Protein AF-A0A1U8BGU4-F1 (afdb_monomer_lite)

Secondary structure (DSSP, 8-state):
------PPP-----------------GGGGGGGSSSGGG----------TTSTTTTTTEEEEE-----------PPP-S-TTTHHHHHHHHHHHGGG-TTT-----SSS-SSTTHHHHHHHHHTHHHHHHHHHHHHHHSS--SEEEEEESS-HHHHHHHGGGTT-TTSEEEEEEEEET-GGGT--B-HHHH-EEEEETTEEEEE-B-TTSPBPPP--SSGGG--SB--HHHHHHHHTTSEEEEEEEHHHHHHHHHHHHHHT---B-HHHHHHHHHHHHHGGGSPTT--EEEEE--BGGGGHHHHHHHHHHHHHHHH--

InterPro domains:
  IPR001926 Tryptophan synthase beta chain-like, PALP domain [PF00291] (116-294)
  IPR023026 Tryptophan synthase beta chain/beta chain-like [PTHR48077] (83-310)
  IPR036052 Tryptophan synthase beta chain-like, PALP domain superfamily [G3DSA:3.40.50.1100] (31-120)
  IPR036052 Tryptophan synthase beta chain-like, PALP domain superfamily [G3DSA:3.40.50.1100] (121-316)
  IPR036052 Tryptophan synthase beta chain-like, PALP domain superfamily [SSF53686] (79-305)

Foldseek 3Di:
DDDDDDDDDDDDDDDDPPPDPPPPPPVVVVVVPDPVVVPQPDQQPDDPDDDCVQCSLAEDEDEDDPDPPPDPDPDDDDDDPQCVPVVLLVVLVVCPVPPPPDDDQDPALDAAPPNNVVLLVVLLVQQVVQQVVCCVSPVGHAQEEFAEFAQQSNLSSNCVNCLVVLSYAREYEFECEQHVVVLAARQQLVPFDFDDDNHDTFGFDADPVRHFRFYHELQVVNRDTGYRRVVRVCVVVVSYHYYYDYNVLLLVQQVVCCVRPVARARSRLSRRSSCCVVVVVVDDRNRRYYGHSPDGHPVVVVVSVVVVVVVVVVVVVD

pLDDT: mean 72.44, std 27.73, range [22.25, 98.62]

Radius of gyration: 23.2 Å; chains: 1; bounding box: 75×62×52 Å

Organism: Nelumbo nucifera (NCBI:txid4432)

Sequence (318 aa):
MVNDAMVPEVSDKGPVTATGVGIPLDESWMDVSREELQGCNLSCRGANSKPLANIDECVDLTMNYCAPLVICTNIKEEDDGRGAREEALNLGSTRVGNLETSFYLTGTVVGPHPLPIMVREFQSVIGKEIRRQAMEKWGGKPDILVACVGSGSNAMGLFHEFIGDEEVRLIGVEAAGLGLDSGRHSAILARGEVGVYHGAMSYLLQDREGQIIGPHSIGVGLEYLGVGPELSFLKDTGRAEFYTVTDQEALDAYHRLCRLDGIVPALEASHALAFLEKLCPTLPNCTKLVVNCSGRGDKDLATVFKLKQGFDDEVTNS

Structure (mmCIF, N/CA/C/O backbone):
data_AF-A0A1U8BGU4-F1
#
_entry.id   AF-A0A1U8BGU4-F1
#
loop_
_atom_site.group_PDB
_atom_site.id
_atom_site.type_symbol
_atom_site.label_atom_id
_atom_site.label_alt_id
_atom_site.label_comp_id
_atom_site.label_asym_id
_atom_site.label_entity_id
_atom_site.label_seq_id
_atom_site.pdbx_PDB_ins_code
_atom_site.Cartn_x
_atom_site.Cartn_y
_atom_site.Cartn_z
_atom_site.occupancy
_atom_site.B_iso_or_equiv
_atom_site.auth_seq_id
_atom_site.auth_comp_id
_atom_site.auth_asym_id
_atom_site.auth_atom_id
_atom_site.pdbx_PDB_model_num
ATOM 1 N N . MET A 1 1 ? 47.511 -37.990 -16.471 1.00 33.72 1 MET A N 1
ATOM 2 C CA . MET A 1 1 ? 48.154 -36.725 -16.875 1.00 33.72 1 MET A CA 1
ATOM 3 C C . MET A 1 1 ? 47.488 -35.626 -16.078 1.00 33.72 1 MET A C 1
ATOM 5 O O . MET A 1 1 ? 46.427 -35.156 -16.458 1.00 33.72 1 MET A O 1
ATOM 9 N N . VAL A 1 2 ? 48.048 -35.347 -14.908 1.00 25.66 2 VAL A N 1
ATOM 10 C CA . VAL A 1 2 ? 47.687 -34.212 -14.060 1.00 25.66 2 VAL A CA 1
ATOM 11 C C . VAL A 1 2 ? 48.884 -33.284 -14.207 1.00 25.66 2 VAL A C 1
ATOM 13 O O . VAL A 1 2 ? 49.996 -33.721 -13.920 1.00 25.66 2 VAL A O 1
ATOM 16 N N . ASN A 1 3 ? 48.688 -32.100 -14.782 1.00 26.08 3 ASN A N 1
ATOM 17 C CA . ASN A 1 3 ? 49.741 -31.096 -14.859 1.00 26.08 3 ASN A CA 1
ATOM 18 C C . ASN A 1 3 ? 49.567 -30.128 -13.692 1.00 26.08 3 ASN A C 1
ATOM 20 O O . ASN A 1 3 ? 48.517 -29.503 -13.548 1.00 26.08 3 ASN A O 1
ATOM 24 N N . ASP A 1 4 ? 50.624 -30.060 -12.893 1.00 27.36 4 ASP A N 1
ATOM 25 C CA . ASP A 1 4 ? 50.891 -29.079 -11.853 1.00 27.36 4 ASP A CA 1
ATOM 26 C C . ASP A 1 4 ? 51.134 -27.664 -12.410 1.00 27.36 4 ASP A C 1
ATOM 28 O O . ASP A 1 4 ? 51.471 -27.486 -13.582 1.00 27.36 4 ASP A O 1
ATOM 32 N N . ALA A 1 5 ? 51.097 -26.714 -11.464 1.00 26.77 5 ALA A N 1
ATOM 33 C CA . ALA A 1 5 ? 51.782 -25.415 -11.414 1.00 26.77 5 ALA A CA 1
ATOM 34 C C . ALA A 1 5 ? 50.947 -24.155 -11.720 1.00 26.77 5 ALA A C 1
ATOM 36 O O . ALA A 1 5 ? 50.825 -23.718 -12.858 1.00 26.77 5 ALA A O 1
ATOM 37 N N . MET A 1 6 ? 50.481 -23.483 -10.661 1.00 25.50 6 MET A N 1
ATOM 38 C CA . MET A 1 6 ? 51.201 -22.349 -10.051 1.00 25.50 6 MET A CA 1
ATOM 39 C C . MET A 1 6 ? 50.418 -21.839 -8.830 1.00 25.50 6 MET A C 1
ATOM 41 O O . MET A 1 6 ? 49.355 -21.242 -8.962 1.00 25.50 6 MET A O 1
ATOM 45 N N . VAL A 1 7 ? 50.959 -22.074 -7.633 1.00 28.17 7 VAL A N 1
ATOM 46 C CA . VAL A 1 7 ? 50.534 -21.415 -6.390 1.00 28.17 7 VAL A CA 1
ATOM 47 C C . VAL A 1 7 ? 51.494 -20.244 -6.168 1.00 28.17 7 VAL A C 1
ATOM 49 O O . VAL A 1 7 ? 52.696 -20.498 -6.072 1.00 28.17 7 VAL A O 1
ATOM 52 N N . PRO A 1 8 ? 51.039 -18.982 -6.099 1.00 28.05 8 PRO A N 1
ATOM 53 C CA . PRO A 1 8 ? 51.899 -17.897 -5.653 1.00 28.05 8 PRO A CA 1
ATOM 54 C C . PRO A 1 8 ? 52.084 -17.974 -4.134 1.00 28.05 8 PRO A C 1
ATOM 56 O O . PRO A 1 8 ? 51.112 -18.022 -3.380 1.00 28.05 8 PRO A O 1
ATOM 59 N N . GLU A 1 9 ? 53.343 -17.983 -3.704 1.00 26.14 9 GLU A N 1
ATOM 60 C CA . GLU A 1 9 ? 53.768 -17.849 -2.312 1.00 26.14 9 GLU A CA 1
ATOM 61 C C . GLU A 1 9 ? 53.221 -16.550 -1.695 1.00 26.14 9 GLU A C 1
ATOM 63 O O . GLU A 1 9 ? 53.460 -15.450 -2.199 1.00 26.14 9 GLU A O 1
ATOM 68 N N . VAL A 1 10 ? 52.510 -16.669 -0.572 1.00 30.86 10 VAL A N 1
ATOM 69 C CA . VAL A 1 10 ? 52.168 -15.526 0.281 1.00 30.86 10 VAL A CA 1
ATOM 70 C C . VAL A 1 10 ? 53.360 -15.276 1.198 1.00 30.86 10 VAL A C 1
ATOM 72 O O . VAL A 1 10 ? 53.666 -16.078 2.078 1.00 30.86 10 VAL A O 1
ATOM 75 N N . SER A 1 11 ? 54.061 -14.169 0.954 1.00 28.45 11 SER A N 1
ATOM 76 C CA . SER A 1 11 ? 55.174 -13.716 1.780 1.00 28.45 11 SER A CA 1
ATOM 77 C C . SER A 1 11 ? 54.678 -13.285 3.156 1.00 28.45 11 SER A C 1
ATOM 79 O O . SER A 1 11 ? 53.852 -12.374 3.262 1.00 28.45 11 SER A O 1
ATOM 81 N N . ASP A 1 12 ? 55.251 -13.898 4.184 1.00 34.97 12 ASP A N 1
ATOM 82 C CA . ASP A 1 12 ? 55.120 -13.534 5.589 1.00 34.97 12 ASP A CA 1
ATOM 83 C C . ASP A 1 12 ? 55.522 -12.057 5.795 1.00 34.97 12 ASP A C 1
ATOM 85 O O . ASP A 1 12 ? 56.696 -11.683 5.709 1.00 34.97 12 ASP A O 1
ATOM 89 N N . LYS A 1 13 ? 54.539 -11.185 6.035 1.00 30.84 13 LYS A N 1
ATOM 90 C CA . LYS A 1 13 ? 54.756 -9.847 6.596 1.00 30.84 13 LYS A CA 1
ATOM 91 C C . LYS A 1 13 ? 54.014 -9.797 7.923 1.00 30.84 13 LYS A C 1
ATOM 93 O O . LYS A 1 13 ? 52.808 -10.005 7.961 1.00 30.84 13 LYS A O 1
ATOM 98 N N . GLY A 1 14 ? 54.785 -9.574 8.990 1.00 29.80 14 GLY A N 1
ATOM 99 C CA . GLY A 1 14 ? 54.353 -9.588 10.387 1.00 29.80 14 GLY A CA 1
ATOM 100 C C . GLY A 1 14 ? 53.201 -8.630 10.725 1.00 29.80 14 GLY A C 1
ATOM 101 O O . GLY A 1 14 ? 52.676 -7.936 9.855 1.00 29.80 14 GLY A O 1
ATOM 102 N N . PRO A 1 15 ? 52.790 -8.586 12.003 1.00 25.34 15 PRO A N 1
ATOM 103 C CA . PRO A 1 15 ? 51.512 -8.020 12.407 1.00 25.34 15 PRO A CA 1
ATOM 104 C C . PRO A 1 15 ? 51.445 -6.534 12.053 1.00 25.34 15 PRO A C 1
ATOM 106 O O . PRO A 1 15 ? 52.160 -5.709 12.621 1.00 25.34 15 PRO A O 1
ATOM 109 N N . VAL A 1 16 ? 50.563 -6.189 11.115 1.00 26.59 16 VAL A N 1
ATOM 110 C CA . VAL A 1 16 ? 50.189 -4.799 10.872 1.00 26.59 16 VAL A CA 1
ATOM 111 C C . VAL A 1 16 ? 49.215 -4.419 11.977 1.00 26.59 16 VAL A C 1
ATOM 113 O O . VAL A 1 16 ? 48.052 -4.815 11.979 1.00 26.59 16 VAL A O 1
ATOM 116 N N . THR A 1 17 ? 49.715 -3.679 12.960 1.00 25.42 17 THR A N 1
ATOM 117 C CA . THR A 1 17 ? 48.898 -3.001 13.964 1.00 25.42 17 THR A CA 1
ATOM 118 C C . THR A 1 17 ? 47.995 -1.995 13.257 1.00 25.42 17 THR A C 1
ATOM 120 O O . THR A 1 17 ? 48.426 -0.888 12.934 1.00 25.42 17 THR A O 1
ATOM 123 N N . ALA A 1 18 ? 46.743 -2.374 13.004 1.00 26.62 18 ALA A N 1
ATOM 124 C CA . ALA A 1 18 ? 45.695 -1.422 12.683 1.00 26.62 18 ALA A CA 1
ATOM 125 C C . ALA A 1 18 ? 45.400 -0.630 13.961 1.00 26.62 18 ALA A C 1
ATOM 127 O O . ALA A 1 18 ? 44.763 -1.122 14.892 1.00 26.62 18 ALA A O 1
ATOM 128 N N . THR A 1 19 ? 45.924 0.590 14.037 1.00 24.73 19 THR A N 1
ATOM 129 C CA . THR A 1 19 ? 45.464 1.588 14.998 1.00 24.73 19 THR A CA 1
ATOM 130 C C . THR A 1 19 ? 43.981 1.807 14.741 1.00 24.73 19 THR A C 1
ATOM 132 O O . THR A 1 19 ? 43.604 2.425 13.745 1.00 24.73 19 THR A O 1
ATOM 135 N N . GLY A 1 20 ? 43.143 1.243 15.609 1.00 26.23 20 GLY A N 1
ATOM 136 C CA . GLY A 1 20 ? 41.713 1.483 15.594 1.00 26.23 20 GLY A CA 1
ATOM 137 C C . GLY A 1 20 ? 41.462 2.971 15.780 1.00 26.23 20 GLY A C 1
ATOM 138 O O . GLY A 1 20 ? 41.667 3.509 16.866 1.00 26.23 20 GLY A O 1
ATOM 139 N N . VAL A 1 21 ? 40.996 3.635 14.727 1.00 24.52 21 VAL A N 1
ATOM 140 C CA . VAL A 1 21 ? 40.183 4.831 14.915 1.00 24.52 21 VAL A CA 1
ATOM 141 C C . VAL A 1 21 ? 38.830 4.295 15.356 1.00 24.52 21 VAL A C 1
ATOM 143 O O . VAL A 1 21 ? 37.980 3.953 14.540 1.00 24.52 21 VAL A O 1
ATOM 146 N N . GLY A 1 22 ? 38.691 4.103 16.668 1.00 22.58 22 GLY A N 1
ATOM 147 C CA . GLY A 1 22 ? 37.393 3.887 17.278 1.00 22.58 22 GLY A CA 1
ATOM 148 C C . GLY A 1 22 ? 36.534 5.086 16.915 1.00 22.58 22 GLY A C 1
ATOM 149 O O . GLY A 1 22 ? 36.801 6.194 17.371 1.00 22.58 22 GLY A O 1
ATOM 150 N N . ILE A 1 23 ? 35.551 4.872 16.048 1.00 24.72 23 ILE A N 1
ATOM 151 C CA . ILE A 1 23 ? 34.447 5.807 15.899 1.00 24.72 23 ILE A CA 1
ATOM 152 C C . ILE A 1 23 ? 33.727 5.740 17.248 1.00 24.72 23 ILE A C 1
ATOM 154 O O . ILE A 1 23 ? 33.270 4.654 17.619 1.00 24.72 23 ILE A O 1
ATOM 158 N N . PRO A 1 24 ? 33.671 6.830 18.030 1.00 22.25 24 PRO A N 1
ATOM 159 C CA . PRO A 1 24 ? 32.791 6.860 19.179 1.00 22.25 24 PRO A CA 1
ATOM 160 C C . PRO A 1 24 ? 31.385 6.627 18.629 1.00 22.25 24 PRO A C 1
ATOM 162 O O . PRO A 1 24 ? 30.930 7.386 17.772 1.00 22.25 24 PRO A O 1
ATOM 165 N N . LEU A 1 25 ? 30.715 5.567 19.081 1.00 30.16 25 LEU A N 1
ATOM 166 C CA . LEU A 1 25 ? 29.261 5.480 18.990 1.00 30.16 25 LEU A CA 1
ATOM 167 C C . LEU A 1 25 ? 28.715 6.539 19.949 1.00 30.16 25 LEU A C 1
ATOM 169 O O . LEU A 1 25 ? 28.353 6.257 21.085 1.00 30.16 25 LEU A O 1
ATOM 173 N N . ASP A 1 26 ? 28.807 7.786 19.512 1.00 30.62 26 ASP A N 1
ATOM 174 C CA . ASP A 1 26 ? 28.107 8.902 20.099 1.00 30.62 26 ASP A CA 1
ATOM 175 C C . ASP A 1 26 ? 26.643 8.769 19.665 1.00 30.62 26 ASP A C 1
ATOM 177 O O . ASP A 1 26 ? 26.323 8.791 18.474 1.00 30.62 26 ASP A O 1
ATOM 181 N N . GLU A 1 27 ? 25.764 8.569 20.645 1.00 29.28 27 GLU A N 1
ATOM 182 C CA . GLU A 1 27 ? 24.312 8.503 20.472 1.00 29.28 27 GLU A CA 1
ATOM 183 C C . GLU A 1 27 ? 23.710 9.843 19.991 1.00 29.28 27 GLU A C 1
ATOM 185 O O . GLU A 1 27 ? 22.509 9.913 19.745 1.00 29.28 27 GLU A O 1
ATOM 190 N N . SER A 1 28 ? 24.517 10.891 19.768 1.00 27.30 28 SER A N 1
ATOM 191 C CA . SER A 1 28 ? 24.080 12.196 19.249 1.00 27.30 28 SER A CA 1
ATOM 192 C C . SER A 1 28 ? 23.395 12.156 17.878 1.00 27.30 28 SER A C 1
ATOM 194 O O . SER A 1 28 ? 22.634 13.066 17.553 1.00 27.30 28 SER A O 1
ATOM 196 N N . TRP A 1 29 ? 23.569 11.093 17.083 1.00 28.75 29 TRP A N 1
ATOM 197 C CA . TRP A 1 29 ? 22.813 10.911 15.833 1.00 28.75 29 TRP A CA 1
ATOM 198 C C . TRP A 1 29 ? 21.336 10.550 16.060 1.00 28.75 29 TRP A C 1
ATOM 200 O O . TRP A 1 29 ? 20.526 10.732 15.152 1.00 28.75 29 TRP A O 1
ATOM 210 N N . MET A 1 30 ? 20.957 10.069 17.252 1.00 26.66 30 MET A N 1
ATOM 211 C CA . MET A 1 30 ? 19.546 9.859 17.611 1.00 26.66 30 MET A CA 1
ATOM 212 C C . MET A 1 30 ? 18.822 11.168 17.977 1.00 26.66 30 MET A C 1
ATOM 214 O O . MET A 1 30 ? 17.590 11.185 18.040 1.00 26.66 30 MET A O 1
ATOM 218 N N . ASP A 1 31 ? 19.550 12.274 18.165 1.00 25.02 31 ASP A N 1
ATOM 219 C CA . ASP A 1 31 ? 19.002 13.523 18.714 1.00 25.02 31 ASP A CA 1
ATOM 220 C C . ASP A 1 31 ? 18.424 14.494 17.666 1.00 25.02 31 ASP A C 1
ATOM 222 O O . ASP A 1 31 ? 17.886 15.541 18.019 1.00 25.02 31 ASP A O 1
ATOM 226 N N . VAL A 1 32 ? 18.406 14.129 16.377 1.00 28.98 32 VAL A N 1
ATOM 227 C CA . VAL A 1 32 ? 17.707 14.915 15.329 1.00 28.98 32 VAL A CA 1
ATOM 228 C C . VAL A 1 32 ? 16.176 14.698 15.363 1.00 28.98 32 VAL A C 1
ATOM 230 O O . VAL A 1 32 ? 15.437 15.227 14.543 1.00 28.98 32 VAL A O 1
ATOM 233 N N . SER A 1 33 ? 15.648 13.943 16.331 1.00 32.88 33 SER A N 1
ATOM 234 C CA . SER A 1 33 ? 14.263 13.444 16.303 1.00 32.88 33 SER A CA 1
ATOM 235 C C . SER A 1 33 ? 13.298 14.048 17.335 1.00 32.88 33 SER A C 1
ATOM 237 O O . SER A 1 33 ? 12.158 13.600 17.421 1.00 32.88 33 SER A O 1
ATOM 239 N N . ARG A 1 34 ? 13.670 15.069 18.121 1.00 27.70 34 ARG A N 1
ATOM 240 C CA . ARG A 1 34 ? 12.749 15.602 19.155 1.00 27.70 34 ARG A CA 1
ATOM 241 C C . ARG A 1 34 ? 12.035 16.904 18.813 1.00 27.70 34 ARG A C 1
ATOM 243 O O . ARG A 1 34 ? 10.873 17.032 19.188 1.00 27.70 34 ARG A O 1
ATOM 250 N N . GLU A 1 35 ? 12.655 17.831 18.087 1.00 25.11 35 GLU A N 1
ATOM 251 C CA . GLU A 1 35 ? 12.035 19.143 17.823 1.00 25.11 35 GLU A CA 1
ATOM 252 C C . GLU A 1 35 ? 11.275 19.215 16.486 1.00 25.11 35 GLU A C 1
ATOM 254 O O . GLU A 1 35 ? 10.259 19.903 16.415 1.00 25.11 35 GLU A O 1
ATOM 259 N N . GLU A 1 36 ? 11.651 18.440 15.459 1.00 27.77 36 GLU A N 1
ATOM 260 C CA . GLU A 1 36 ? 10.905 18.407 14.183 1.00 27.77 36 GLU A CA 1
ATOM 261 C C . GLU A 1 36 ? 9.699 17.441 14.204 1.00 27.77 36 GLU A C 1
ATOM 263 O O . GLU A 1 36 ? 8.691 17.688 13.540 1.00 27.77 36 GLU A O 1
ATOM 268 N N . LEU A 1 37 ? 9.736 16.378 15.023 1.00 30.02 37 LEU A N 1
ATOM 269 C CA . LEU A 1 37 ? 8.642 15.395 15.138 1.00 30.02 37 LEU A CA 1
ATOM 270 C C . LEU A 1 37 ? 7.528 15.811 16.115 1.00 30.02 37 LEU A C 1
ATOM 272 O O . LEU A 1 37 ? 6.409 15.306 16.018 1.00 30.02 37 LEU A O 1
ATOM 276 N N . GLN A 1 38 ? 7.775 16.772 17.016 1.00 25.61 38 GLN A N 1
ATOM 277 C CA . GLN A 1 38 ? 6.747 17.291 17.934 1.00 25.61 38 GLN A CA 1
ATOM 278 C C . GLN A 1 38 ? 5.618 18.064 17.223 1.00 25.61 38 GLN A C 1
ATOM 280 O O . GLN A 1 38 ? 4.561 18.280 17.816 1.00 25.61 38 GLN A O 1
ATOM 285 N N . GLY A 1 39 ? 5.799 18.433 15.950 1.00 25.00 39 GLY A N 1
ATOM 286 C CA . GLY A 1 39 ? 4.788 19.121 15.141 1.00 25.00 39 GLY A CA 1
ATOM 287 C C . GLY A 1 39 ? 3.784 18.215 14.412 1.00 25.00 39 GLY A C 1
ATOM 288 O O . GLY A 1 39 ? 2.802 18.728 13.882 1.00 25.00 39 GLY A O 1
ATOM 289 N N . CYS A 1 40 ? 3.984 16.891 14.376 1.00 29.11 40 CYS A N 1
ATOM 290 C CA . CYS A 1 40 ? 3.198 15.983 13.521 1.00 29.11 40 CYS A CA 1
ATOM 291 C C . CYS A 1 40 ? 1.996 15.308 14.218 1.00 29.11 40 CYS A C 1
ATOM 293 O O . CYS A 1 40 ? 1.519 14.276 13.760 1.00 29.11 40 CYS A O 1
ATOM 295 N N . ASN A 1 41 ? 1.461 15.893 15.295 1.00 29.47 41 ASN A N 1
ATOM 296 C CA . ASN A 1 41 ? 0.157 15.506 15.853 1.00 29.47 41 ASN A CA 1
ATOM 297 C C . ASN A 1 41 ? -0.966 16.293 15.156 1.00 29.47 41 ASN A C 1
ATOM 299 O O . ASN A 1 41 ? -1.546 17.219 15.725 1.00 29.47 41 ASN A O 1
ATOM 303 N N . LEU A 1 42 ? -1.274 15.945 13.907 1.00 32.91 42 LEU A N 1
ATOM 304 C CA . LEU A 1 42 ? -2.446 16.478 13.209 1.00 32.91 42 LEU A CA 1
ATOM 305 C C . LEU A 1 42 ? -3.635 15.538 13.428 1.00 32.91 42 LEU A C 1
ATOM 307 O O . LEU A 1 42 ? -3.869 14.611 12.665 1.00 32.91 42 LEU A O 1
ATOM 311 N N . SER A 1 43 ? -4.413 15.792 14.486 1.00 32.69 43 SER A N 1
ATOM 312 C CA . SER A 1 43 ? -5.792 15.300 14.539 1.00 32.69 43 SER A CA 1
ATOM 313 C C . SER A 1 43 ? -6.605 16.080 13.506 1.00 32.69 43 SER A C 1
ATOM 315 O O . SER A 1 43 ? -6.651 17.311 13.616 1.00 32.69 43 SER A O 1
ATOM 317 N N . CYS A 1 44 ? -7.252 15.401 12.557 1.00 28.66 44 CYS A N 1
ATOM 318 C CA . CYS A 1 44 ? -8.212 16.000 11.629 1.00 28.66 44 CYS A CA 1
ATOM 319 C C . CYS A 1 44 ? -9.209 16.867 12.419 1.00 28.66 44 CYS A C 1
ATOM 321 O O . CYS A 1 44 ? -10.041 16.361 13.172 1.00 28.66 44 CYS A O 1
ATOM 323 N N . ARG A 1 45 ? -9.088 18.196 12.326 1.00 26.84 45 ARG A N 1
ATOM 324 C CA . ARG A 1 45 ? -10.032 19.141 12.932 1.00 26.84 45 ARG A CA 1
ATOM 325 C C . ARG A 1 45 ? -10.771 19.871 11.823 1.00 26.84 45 ARG A C 1
ATOM 327 O O . ARG A 1 45 ? -10.327 20.917 11.373 1.00 26.84 45 ARG A O 1
ATOM 334 N N . GLY A 1 46 ? -11.938 19.327 11.487 1.00 29.61 46 GLY A N 1
ATOM 335 C CA . GLY A 1 46 ? -13.103 20.054 10.991 1.00 29.61 46 GLY A CA 1
ATOM 336 C C . GLY A 1 46 ? -12.957 20.776 9.651 1.00 29.61 46 GLY A C 1
ATOM 337 O O . GLY A 1 46 ? -12.588 21.946 9.609 1.00 29.61 46 GLY A O 1
ATOM 338 N N . ALA A 1 47 ? -13.467 20.151 8.589 1.00 26.19 47 ALA A N 1
ATOM 339 C CA . ALA A 1 47 ? -13.917 20.855 7.393 1.00 26.19 47 ALA A CA 1
ATOM 340 C C . ALA A 1 47 ? -15.331 20.383 7.016 1.00 26.19 47 ALA A C 1
ATOM 342 O O . ALA A 1 47 ? -15.551 19.251 6.595 1.00 26.19 47 ALA A O 1
ATOM 343 N N . ASN A 1 48 ? -16.313 21.276 7.171 1.00 28.02 48 ASN A N 1
ATOM 344 C CA . ASN A 1 48 ? -17.701 21.077 6.749 1.00 28.02 48 ASN A CA 1
ATOM 345 C C . ASN A 1 48 ? -17.788 20.906 5.219 1.00 28.02 48 ASN A C 1
ATOM 347 O O . ASN A 1 48 ? -18.044 21.866 4.495 1.00 28.02 48 ASN A O 1
ATOM 351 N N . SER A 1 49 ? -17.630 19.680 4.720 1.00 26.97 49 SER A N 1
ATOM 352 C CA . SER A 1 49 ? -18.147 19.268 3.410 1.00 26.97 49 SER A CA 1
ATOM 353 C C . SER A 1 49 ? -18.450 17.762 3.406 1.00 26.97 49 SER A C 1
ATOM 355 O O . SER A 1 49 ? -17.584 16.926 3.641 1.00 26.97 49 SER A O 1
ATOM 357 N N . LYS A 1 50 ? -19.724 17.402 3.206 1.00 29.31 50 LYS A N 1
ATOM 358 C CA . LYS A 1 50 ? -20.202 16.007 3.136 1.00 29.31 50 LYS A CA 1
ATOM 359 C C . LYS A 1 50 ? -19.722 15.400 1.807 1.00 29.31 50 LYS A C 1
ATOM 361 O O . LYS A 1 50 ? -20.063 15.979 0.774 1.00 29.31 50 LYS A O 1
ATOM 366 N N . PRO A 1 51 ? -18.949 14.290 1.815 1.00 33.69 51 PRO A N 1
ATOM 367 C CA . PRO A 1 51 ? -19.487 12.987 2.219 1.00 33.69 51 PRO A CA 1
ATOM 368 C C . PRO A 1 51 ? -18.607 12.114 3.151 1.00 33.69 51 PRO A C 1
ATOM 370 O O . PRO A 1 51 ? -18.884 10.927 3.264 1.00 33.69 51 PRO A O 1
ATOM 373 N N . LEU A 1 52 ? -17.625 12.656 3.886 1.00 37.81 52 LEU A N 1
ATOM 374 C CA . LEU A 1 52 ? -16.883 11.894 4.925 1.00 37.81 52 LEU A CA 1
ATOM 375 C C . LEU A 1 52 ? -17.402 12.118 6.364 1.00 37.81 52 LEU A C 1
ATOM 377 O O . LEU A 1 52 ? -16.775 11.706 7.333 1.00 37.81 52 LEU A O 1
ATOM 381 N N . ALA A 1 53 ? -18.593 12.707 6.518 1.00 30.72 53 ALA A N 1
ATOM 382 C CA . ALA A 1 53 ? -19.141 13.215 7.786 1.00 30.72 53 ALA A CA 1
ATOM 383 C C . ALA A 1 53 ? -19.384 12.186 8.920 1.00 30.72 53 ALA A C 1
ATOM 385 O O . ALA A 1 53 ? -19.872 12.575 9.975 1.00 30.72 53 ALA A O 1
ATOM 386 N N . ASN A 1 54 ? -19.060 10.903 8.731 1.00 29.34 54 ASN A N 1
ATOM 387 C CA . ASN A 1 54 ? -19.151 9.867 9.771 1.00 29.34 54 ASN A CA 1
ATOM 388 C C . ASN A 1 54 ? -17.784 9.264 10.158 1.00 29.34 54 ASN A C 1
ATOM 390 O O . ASN A 1 54 ? -17.749 8.299 10.917 1.00 29.34 54 ASN A O 1
ATOM 394 N N . ILE A 1 55 ? -16.671 9.781 9.621 1.00 37.44 55 ILE A N 1
ATOM 395 C CA . ILE A 1 55 ? -15.348 9.130 9.685 1.00 37.44 55 ILE A CA 1
ATOM 396 C C . ILE A 1 55 ? -14.297 9.985 10.424 1.00 37.44 55 ILE A C 1
ATOM 398 O O . ILE A 1 55 ? -13.274 9.450 10.850 1.00 37.44 55 ILE A O 1
ATOM 402 N N . ASP A 1 56 ? -14.572 11.271 10.671 1.00 35.97 56 ASP A N 1
ATOM 403 C CA . ASP A 1 56 ? -13.596 12.232 11.220 1.00 35.97 56 ASP A CA 1
ATOM 404 C C . ASP A 1 56 ? -13.024 11.860 12.607 1.00 35.97 56 ASP A C 1
ATOM 406 O O . ASP A 1 56 ? -11.920 12.282 12.941 1.00 35.97 56 ASP A O 1
ATOM 410 N N . GLU A 1 57 ? -13.711 11.040 13.413 1.00 35.31 57 GLU A N 1
ATOM 411 C CA . GLU A 1 57 ? -13.183 10.570 14.712 1.00 35.31 57 GLU A CA 1
ATOM 412 C C . GLU A 1 57 ? -12.387 9.250 14.627 1.00 35.31 57 GLU A C 1
ATOM 414 O O . GLU A 1 57 ? -11.775 8.831 15.610 1.00 35.31 57 GLU A O 1
ATOM 419 N N . CYS A 1 58 ? -12.400 8.574 13.475 1.00 37.50 58 CYS A N 1
ATOM 420 C CA . CYS A 1 58 ? -12.056 7.151 13.356 1.00 37.50 58 CYS A CA 1
ATOM 421 C C . CYS A 1 58 ? -10.860 6.849 12.440 1.00 37.50 58 CYS A C 1
ATOM 423 O O . CYS A 1 58 ? -10.282 5.764 12.534 1.00 37.50 58 CYS A O 1
ATOM 425 N N . VAL A 1 59 ? -10.480 7.792 11.573 1.00 46.69 59 VAL A N 1
ATOM 426 C CA . VAL A 1 59 ? -9.324 7.659 10.675 1.00 46.69 59 VAL A CA 1
ATOM 427 C C . VAL A 1 59 ? -8.162 8.470 11.218 1.00 46.69 59 VAL A C 1
ATOM 429 O O . VAL A 1 59 ? -8.262 9.685 11.377 1.00 46.69 59 VAL A O 1
ATOM 432 N N . ASP A 1 60 ? -7.056 7.786 11.500 1.00 51.28 60 ASP A N 1
ATOM 433 C CA . ASP A 1 60 ? -5.785 8.432 11.802 1.00 51.28 60 ASP A CA 1
ATOM 434 C C . ASP A 1 60 ? -4.897 8.440 10.559 1.00 51.28 60 ASP A C 1
ATOM 436 O O . ASP A 1 60 ? -4.603 7.392 9.971 1.00 51.28 60 ASP A O 1
ATOM 440 N N . LEU A 1 61 ? -4.478 9.639 10.161 1.00 50.25 61 LEU A N 1
ATOM 441 C CA . LEU A 1 61 ? -3.468 9.832 9.132 1.00 50.25 61 LEU A CA 1
ATOM 442 C C . LEU A 1 61 ? -2.118 9.952 9.820 1.00 50.25 61 LEU A C 1
ATOM 444 O O . LEU A 1 61 ? -1.737 11.026 10.284 1.00 50.25 61 LEU A O 1
ATOM 448 N N . THR A 1 62 ? -1.368 8.858 9.856 1.00 47.91 62 THR A N 1
ATOM 449 C CA . THR A 1 62 ? 0.004 8.924 10.346 1.00 47.91 62 THR A CA 1
ATOM 450 C C . THR A 1 62 ? 0.933 9.227 9.178 1.00 47.91 62 THR A C 1
ATOM 452 O O . THR A 1 62 ? 1.106 8.418 8.262 1.00 47.91 62 THR A O 1
ATOM 455 N N . MET A 1 63 ? 1.529 10.421 9.202 1.00 38.94 63 MET A N 1
ATOM 456 C CA . MET A 1 63 ? 2.644 10.769 8.324 1.00 38.94 63 MET A CA 1
ATOM 457 C C . MET A 1 63 ? 3.938 10.249 8.930 1.00 38.94 63 MET A C 1
ATOM 459 O O . MET A 1 63 ? 4.431 10.804 9.908 1.00 38.94 63 MET A O 1
ATOM 463 N N . ASN A 1 64 ? 4.495 9.201 8.329 1.00 44.19 64 ASN A N 1
ATOM 464 C CA . ASN A 1 64 ? 5.774 8.650 8.751 1.00 44.19 64 ASN A CA 1
ATOM 465 C C . ASN A 1 64 ? 6.859 9.053 7.756 1.00 44.19 64 ASN A C 1
ATOM 467 O O . ASN A 1 64 ? 6.938 8.549 6.635 1.00 44.19 64 ASN A O 1
ATOM 471 N N . TYR A 1 65 ? 7.707 9.986 8.186 1.00 33.62 65 TYR A N 1
ATOM 472 C CA . TYR A 1 65 ? 8.903 10.380 7.459 1.00 33.62 65 TYR A CA 1
ATOM 473 C C . TYR A 1 65 ? 10.042 9.407 7.766 1.00 33.62 65 TYR A C 1
ATOM 475 O O . TYR A 1 65 ? 10.880 9.668 8.622 1.00 33.62 65 TYR A O 1
ATOM 483 N N . CYS A 1 66 ? 10.146 8.318 7.008 1.00 29.80 66 CYS A N 1
ATOM 484 C CA . CYS A 1 66 ? 11.468 7.745 6.767 1.00 29.80 66 CYS A CA 1
ATOM 485 C C . CYS A 1 66 ? 12.089 8.529 5.611 1.00 29.80 66 CYS A C 1
ATOM 487 O O . CYS A 1 66 ? 11.946 8.155 4.446 1.00 29.80 66 CYS A O 1
ATOM 489 N N . ALA A 1 67 ? 12.745 9.652 5.919 1.00 25.72 67 ALA A N 1
ATOM 490 C CA . ALA A 1 67 ? 13.643 10.265 4.949 1.00 25.72 67 ALA A CA 1
ATOM 491 C C . ALA A 1 67 ? 14.640 9.186 4.481 1.00 25.72 67 ALA A C 1
ATOM 493 O O . ALA A 1 67 ? 15.129 8.422 5.321 1.00 25.72 67 ALA A O 1
ATOM 494 N N . PRO A 1 68 ? 14.945 9.070 3.174 1.00 25.84 68 PRO A N 1
ATOM 495 C CA . PRO A 1 68 ? 16.071 8.246 2.766 1.00 25.84 68 PRO A CA 1
ATOM 496 C C . PRO A 1 68 ? 17.290 8.745 3.542 1.00 25.84 68 PRO A C 1
ATOM 498 O O . PRO A 1 68 ? 17.554 9.948 3.565 1.00 25.84 68 PRO A O 1
ATOM 501 N N . LEU A 1 69 ? 17.991 7.833 4.219 1.00 23.88 69 LEU A N 1
ATOM 502 C CA . LEU A 1 69 ? 19.266 8.132 4.857 1.00 23.88 69 LEU A CA 1
ATOM 503 C C . LEU A 1 69 ? 20.136 8.832 3.805 1.00 23.88 69 LEU A C 1
ATOM 505 O O . LEU A 1 69 ? 20.499 8.220 2.798 1.00 23.88 69 LEU A O 1
ATOM 509 N N . VAL A 1 70 ? 20.408 10.126 3.995 1.00 22.77 70 VAL A N 1
ATOM 510 C CA . VAL A 1 70 ? 21.258 10.894 3.082 1.00 22.77 70 VAL A CA 1
ATOM 511 C C . VAL A 1 70 ? 22.687 10.433 3.322 1.00 22.77 70 VAL A C 1
ATOM 513 O O . VAL A 1 70 ? 23.435 10.998 4.113 1.00 22.77 70 VAL A O 1
ATOM 516 N N . ILE A 1 71 ? 23.060 9.350 2.653 1.00 25.69 71 ILE A N 1
ATOM 517 C CA . ILE A 1 71 ? 24.452 8.978 2.475 1.00 25.69 71 ILE A CA 1
ATOM 518 C C . ILE A 1 71 ? 24.947 9.823 1.303 1.00 25.69 71 ILE A C 1
ATOM 520 O O . ILE A 1 71 ? 24.389 9.739 0.206 1.00 25.69 71 ILE A O 1
ATOM 524 N N . CYS A 1 72 ? 25.979 10.643 1.518 1.00 22.33 72 CYS A N 1
ATOM 525 C CA . CYS A 1 72 ? 26.708 11.290 0.429 1.00 22.33 72 CYS A CA 1
ATOM 526 C C . CYS A 1 72 ? 27.142 10.218 -0.576 1.00 22.33 72 CYS A C 1
ATOM 528 O O . CYS A 1 72 ? 28.061 9.441 -0.319 1.00 22.33 72 CYS A O 1
ATOM 530 N N . THR A 1 73 ? 26.455 10.157 -1.710 1.00 31.70 73 THR A N 1
ATOM 531 C CA . THR A 1 73 ? 26.754 9.235 -2.799 1.00 31.70 73 THR A CA 1
ATOM 532 C C . THR A 1 73 ? 27.285 10.043 -3.972 1.00 31.70 73 THR A C 1
ATOM 534 O O . THR A 1 73 ? 26.785 11.122 -4.280 1.00 31.70 73 THR A O 1
ATOM 537 N N . ASN A 1 74 ? 28.320 9.528 -4.638 1.00 33.12 74 ASN A N 1
ATOM 538 C CA . ASN A 1 74 ? 28.682 10.014 -5.964 1.00 33.12 74 ASN A CA 1
ATOM 539 C C . ASN A 1 74 ? 27.560 9.587 -6.918 1.00 33.12 74 ASN A C 1
ATOM 541 O O . ASN A 1 74 ? 27.512 8.427 -7.332 1.00 33.12 74 ASN A O 1
ATOM 545 N N . ILE A 1 75 ? 26.639 10.506 -7.204 1.00 38.03 75 ILE A N 1
ATOM 546 C CA . ILE A 1 75 ? 25.559 10.307 -8.170 1.00 38.03 75 ILE A CA 1
ATOM 547 C C . ILE A 1 75 ? 26.197 10.331 -9.561 1.00 38.03 75 ILE A C 1
ATOM 549 O O . ILE A 1 75 ? 26.798 11.330 -9.952 1.00 38.03 75 ILE A O 1
ATOM 553 N N . LYS A 1 76 ? 26.116 9.218 -10.292 1.00 41.25 76 LYS A N 1
ATOM 554 C CA . LYS A 1 76 ? 26.347 9.227 -11.739 1.00 41.25 76 LYS A CA 1
ATOM 555 C C . LYS A 1 76 ? 25.025 9.619 -12.393 1.00 41.25 76 LYS A C 1
ATOM 557 O O . LYS A 1 76 ? 24.005 9.024 -12.064 1.00 41.25 76 LYS A O 1
ATOM 562 N N . GLU A 1 77 ? 25.040 10.643 -13.240 1.00 33.72 77 GLU A N 1
ATOM 563 C CA . GLU A 1 77 ? 23.873 11.005 -14.049 1.00 33.72 77 GLU A CA 1
ATOM 564 C C . GLU A 1 77 ? 23.601 9.900 -15.080 1.00 33.72 77 GLU A C 1
ATOM 566 O O . GLU A 1 77 ? 24.540 9.378 -15.687 1.00 33.72 77 GLU A O 1
ATOM 571 N N . GLU A 1 78 ? 22.327 9.550 -15.260 1.00 45.97 78 GLU A N 1
ATOM 572 C CA . GLU A 1 78 ? 21.852 8.613 -16.283 1.00 45.97 78 GLU A CA 1
ATOM 573 C C . GLU A 1 78 ? 20.885 9.327 -17.236 1.00 45.97 78 GLU A C 1
ATOM 575 O O . GLU A 1 78 ? 20.050 10.131 -16.809 1.00 45.97 78 GLU A O 1
ATOM 580 N N . ASP A 1 79 ? 21.023 9.032 -18.530 1.00 36.44 79 ASP A N 1
ATOM 581 C CA . ASP A 1 79 ? 20.140 9.492 -19.603 1.00 36.44 79 ASP A CA 1
ATOM 582 C C . ASP A 1 79 ? 18.904 8.568 -19.668 1.00 36.44 79 ASP A C 1
ATOM 584 O O . ASP A 1 79 ? 19.041 7.382 -19.939 1.00 36.44 79 ASP A O 1
ATOM 588 N N . ASP A 1 80 ? 17.705 9.139 -19.483 1.00 36.38 80 ASP A N 1
ATOM 589 C CA . ASP A 1 80 ? 16.354 8.526 -19.538 1.00 36.38 80 ASP A CA 1
ATOM 590 C C . ASP A 1 80 ? 15.740 8.035 -18.201 1.00 36.38 80 ASP A C 1
ATOM 592 O O . ASP A 1 80 ? 15.977 6.946 -17.679 1.00 36.38 80 ASP A O 1
ATOM 596 N N . GLY A 1 81 ? 14.821 8.853 -17.672 1.00 39.16 81 GLY A N 1
ATOM 597 C CA . GLY A 1 81 ? 14.133 8.650 -16.395 1.00 39.16 81 GLY A CA 1
ATOM 598 C C . GLY A 1 81 ? 13.091 7.524 -16.339 1.00 39.16 81 GLY A C 1
ATOM 599 O O . GLY A 1 81 ? 12.518 7.325 -15.269 1.00 39.16 81 GLY A O 1
ATOM 600 N N . ARG A 1 82 ? 12.817 6.790 -17.431 1.00 40.31 82 ARG A N 1
ATOM 601 C CA . ARG A 1 82 ? 11.911 5.619 -17.402 1.00 40.31 82 ARG A CA 1
ATOM 602 C C . ARG A 1 82 ? 12.625 4.272 -17.211 1.00 40.31 82 ARG A C 1
ATOM 604 O O . ARG A 1 82 ? 11.988 3.343 -16.726 1.00 40.31 82 ARG A O 1
ATOM 611 N N . GLY A 1 83 ? 13.925 4.179 -17.508 1.00 39.59 83 GLY A N 1
ATOM 612 C CA . GLY A 1 83 ? 14.752 2.972 -17.308 1.00 39.59 83 GLY A CA 1
ATOM 613 C C . GLY A 1 83 ? 15.605 2.974 -16.030 1.00 39.59 83 GLY A C 1
ATOM 614 O O . GLY A 1 83 ? 15.984 1.914 -15.531 1.00 39.59 83 GLY A O 1
ATOM 615 N N . ALA A 1 84 ? 15.827 4.150 -15.435 1.00 42.38 84 ALA A N 1
ATOM 616 C CA . ALA A 1 84 ? 16.828 4.378 -14.386 1.00 42.38 84 ALA A CA 1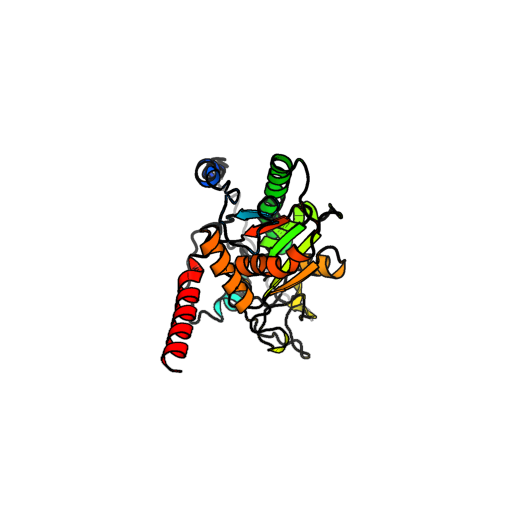
ATOM 617 C C . ALA A 1 84 ? 16.704 3.502 -13.117 1.00 42.38 84 ALA A C 1
ATOM 619 O O . ALA A 1 84 ? 17.682 3.279 -12.411 1.00 42.38 84 ALA A O 1
ATOM 620 N N . ARG A 1 85 ? 15.516 2.979 -12.769 1.00 52.66 85 ARG A N 1
ATOM 621 C CA . ARG A 1 85 ? 15.351 2.147 -11.553 1.00 52.66 85 ARG A CA 1
ATOM 622 C C . ARG A 1 85 ? 15.736 0.690 -11.747 1.00 52.66 85 ARG A C 1
ATOM 624 O O . ARG A 1 85 ? 16.386 0.111 -10.877 1.00 52.66 85 ARG A O 1
ATOM 631 N N . GLU A 1 86 ? 15.295 0.097 -12.851 1.00 51.88 86 GLU A N 1
ATOM 632 C CA . GLU A 1 86 ? 15.715 -1.250 -13.231 1.00 51.88 86 GLU A CA 1
ATOM 633 C C . GLU A 1 86 ? 17.219 -1.250 -13.522 1.00 51.88 86 GLU A C 1
ATOM 635 O O . GLU A 1 86 ? 17.949 -2.122 -13.050 1.00 51.88 86 GLU A O 1
ATOM 640 N N . GLU A 1 87 ? 17.705 -0.193 -14.172 1.00 49.56 87 GLU A N 1
ATOM 641 C CA . GLU A 1 87 ? 19.125 0.016 -14.425 1.00 49.56 87 GLU A CA 1
ATOM 642 C C . GLU A 1 87 ? 19.930 0.200 -13.127 1.00 49.56 87 GLU A C 1
ATOM 644 O O . GLU A 1 87 ? 20.928 -0.491 -12.946 1.00 49.56 87 GLU A O 1
ATOM 649 N N . ALA A 1 88 ? 19.457 0.972 -12.140 1.00 49.44 88 ALA A N 1
ATOM 650 C CA . ALA A 1 88 ? 20.123 1.102 -10.836 1.00 49.44 88 ALA A CA 1
ATOM 651 C C . ALA A 1 88 ? 20.240 -0.226 -10.049 1.00 49.44 88 ALA A C 1
ATOM 653 O O . ALA A 1 88 ? 21.227 -0.449 -9.337 1.00 49.44 88 ALA A O 1
ATOM 654 N N . LEU A 1 89 ? 19.258 -1.129 -10.168 1.00 52.72 89 LEU A N 1
ATOM 655 C CA . LEU A 1 89 ? 19.305 -2.482 -9.587 1.00 52.72 89 LEU A CA 1
ATOM 656 C C . LEU A 1 89 ? 20.278 -3.393 -10.349 1.00 52.72 89 LEU A C 1
ATOM 658 O O . LEU A 1 89 ? 21.105 -4.076 -9.732 1.00 52.72 89 LEU A O 1
ATOM 662 N N . ASN A 1 90 ? 20.255 -3.339 -11.681 1.00 52.16 90 ASN A N 1
ATOM 663 C CA . ASN A 1 90 ? 21.213 -4.038 -12.536 1.00 52.16 90 ASN A CA 1
ATOM 664 C C . ASN A 1 90 ? 22.653 -3.546 -12.298 1.00 52.16 90 ASN A C 1
ATOM 666 O O . ASN A 1 90 ? 23.586 -4.346 -12.214 1.00 52.16 90 ASN A O 1
ATOM 670 N N . LEU A 1 91 ? 22.845 -2.249 -12.054 1.00 46.44 91 LEU A N 1
ATOM 671 C CA . LEU A 1 91 ? 24.126 -1.653 -11.679 1.00 46.44 91 LEU A CA 1
ATOM 672 C C . LEU A 1 91 ? 24.570 -2.055 -10.269 1.00 46.44 91 LEU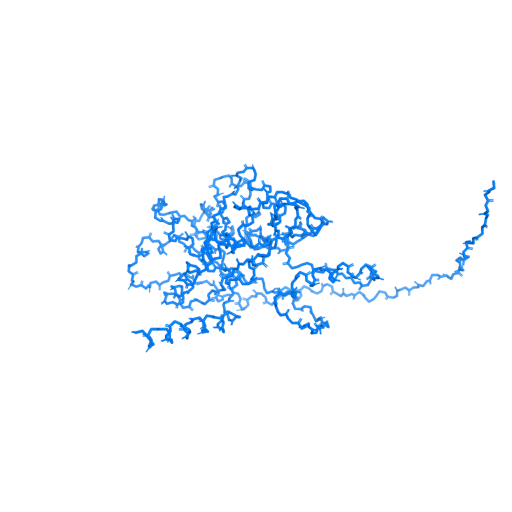 A C 1
ATOM 674 O O . LEU A 1 91 ? 25.769 -2.224 -10.030 1.00 46.44 91 LEU A O 1
ATOM 678 N N . GLY A 1 92 ? 23.637 -2.304 -9.348 1.00 51.59 92 GLY A N 1
ATOM 679 C CA . GLY A 1 92 ? 23.923 -2.993 -8.087 1.00 51.59 92 GLY A CA 1
ATOM 680 C C . GLY A 1 92 ? 24.620 -4.338 -8.314 1.00 51.59 92 GLY A C 1
ATOM 681 O O . GLY A 1 92 ? 25.631 -4.627 -7.673 1.00 51.59 92 GLY A O 1
ATOM 682 N N . SER A 1 93 ? 24.163 -5.096 -9.312 1.00 48.97 93 SER A N 1
ATOM 683 C CA . SER A 1 93 ? 24.775 -6.366 -9.726 1.00 48.97 93 SER A CA 1
ATOM 684 C C . SER A 1 93 ? 26.140 -6.183 -10.410 1.00 48.97 93 SER A C 1
ATOM 686 O O . SER A 1 93 ? 26.995 -7.058 -10.318 1.00 48.97 93 SER A O 1
ATOM 688 N N . THR A 1 94 ? 26.427 -5.029 -11.025 1.00 46.50 94 THR A N 1
ATOM 689 C CA . THR A 1 94 ? 27.775 -4.728 -11.562 1.00 46.50 94 THR A CA 1
ATOM 690 C C . THR A 1 94 ? 28.824 -4.394 -10.487 1.00 46.50 94 THR A C 1
ATOM 692 O O . THR A 1 94 ? 30.021 -4.409 -10.774 1.00 46.50 94 THR A O 1
ATOM 695 N N . ARG A 1 95 ? 28.427 -4.174 -9.221 1.00 48.91 95 ARG A N 1
ATOM 696 C CA . ARG A 1 95 ? 29.360 -3.995 -8.084 1.00 48.91 95 ARG A CA 1
ATOM 697 C C . ARG A 1 95 ? 29.972 -5.300 -7.557 1.00 48.91 95 ARG A C 1
ATOM 699 O O . ARG A 1 95 ? 30.767 -5.253 -6.620 1.00 48.91 95 ARG A O 1
ATOM 706 N N . VAL A 1 96 ? 29.698 -6.437 -8.203 1.00 53.03 96 VAL A N 1
ATOM 707 C CA . VAL A 1 96 ? 30.341 -7.742 -7.932 1.00 53.03 96 VAL A CA 1
ATOM 708 C C . VAL A 1 96 ? 31.879 -7.662 -7.961 1.00 53.03 96 VAL A C 1
ATOM 710 O O . VAL A 1 96 ? 32.543 -8.466 -7.316 1.00 53.03 96 VAL A O 1
ATOM 713 N N . GLY A 1 97 ? 32.462 -6.656 -8.623 1.00 53.12 97 GLY A N 1
ATOM 714 C CA . GLY A 1 97 ? 33.911 -6.432 -8.641 1.00 53.12 97 GLY A CA 1
ATOM 715 C C . GLY A 1 97 ? 34.533 -5.818 -7.374 1.00 53.12 97 GLY A C 1
ATOM 716 O O . GLY A 1 97 ? 35.756 -5.832 -7.273 1.00 53.12 97 GLY A O 1
ATOM 717 N N . ASN A 1 98 ? 33.762 -5.265 -6.424 1.00 61.56 98 ASN A N 1
ATOM 718 C CA . ASN A 1 98 ? 34.325 -4.595 -5.236 1.00 61.56 98 ASN A CA 1
ATOM 719 C C . ASN A 1 98 ? 33.460 -4.759 -3.969 1.00 61.56 98 ASN A C 1
ATOM 721 O O . ASN A 1 98 ? 33.004 -3.786 -3.367 1.00 61.56 98 ASN A O 1
ATOM 725 N N . LEU A 1 99 ? 33.232 -6.010 -3.567 1.00 68.44 99 LEU A N 1
ATOM 726 C CA . LEU A 1 99 ? 32.409 -6.360 -2.401 1.00 68.44 99 LEU A CA 1
ATOM 727 C C . LEU A 1 99 ? 33.080 -6.045 -1.051 1.00 68.44 99 LEU A C 1
ATOM 729 O O . LEU A 1 99 ? 32.387 -5.904 -0.050 1.00 68.44 99 LEU A O 1
ATOM 733 N N . GLU A 1 100 ? 34.409 -5.914 -1.007 1.00 72.69 100 GLU A N 1
ATOM 734 C CA . GLU A 1 100 ? 35.148 -5.668 0.243 1.00 72.69 100 GLU A CA 1
ATOM 735 C C . GLU A 1 100 ? 34.997 -4.232 0.760 1.00 72.69 100 GLU A C 1
ATOM 737 O O . GLU A 1 100 ? 35.098 -3.992 1.960 1.00 72.69 100 GLU A O 1
ATOM 742 N N . THR A 1 101 ? 34.752 -3.269 -0.135 1.00 77.19 101 THR A N 1
ATOM 743 C CA . THR A 1 101 ? 34.693 -1.838 0.223 1.00 77.19 101 THR A CA 1
ATOM 744 C C . THR A 1 101 ? 33.366 -1.169 -0.120 1.00 77.19 101 THR A C 1
ATOM 746 O O . THR A 1 101 ? 33.173 0.003 0.200 1.00 77.19 101 THR A O 1
ATOM 749 N N . SER A 1 102 ? 32.442 -1.888 -0.766 1.00 72.06 102 SER A N 1
ATOM 750 C CA . SER A 1 102 ? 31.150 -1.348 -1.193 1.00 72.06 102 SER A CA 1
ATOM 751 C C . SER A 1 102 ? 29.994 -2.162 -0.631 1.00 72.06 102 SER A C 1
ATOM 753 O O . SER A 1 102 ? 29.923 -3.374 -0.817 1.00 72.06 102 SER A O 1
ATOM 755 N N . PHE A 1 103 ? 29.040 -1.471 -0.011 1.00 72.81 103 PHE A N 1
ATOM 756 C CA . PHE A 1 103 ? 27.774 -2.057 0.412 1.00 72.81 103 PHE A CA 1
ATOM 757 C C . PHE A 1 103 ? 26.662 -1.681 -0.570 1.00 72.81 103 PHE A C 1
ATOM 759 O O . PHE A 1 103 ? 26.504 -0.511 -0.927 1.00 72.81 103 PHE A O 1
ATOM 766 N N . TYR A 1 104 ? 25.882 -2.668 -1.009 1.00 76.38 104 TYR A N 1
ATOM 767 C CA . TYR A 1 104 ? 24.697 -2.425 -1.824 1.00 76.38 104 TYR A CA 1
ATOM 768 C C . TYR A 1 104 ? 23.500 -2.108 -0.922 1.00 76.38 104 TYR A C 1
ATOM 770 O O . TYR A 1 104 ? 22.928 -2.994 -0.289 1.00 76.38 104 TYR A O 1
ATOM 778 N N . LEU A 1 105 ? 23.124 -0.830 -0.867 1.00 75.38 105 LEU A N 1
ATOM 779 C CA . LEU A 1 105 ? 21.940 -0.386 -0.142 1.00 75.38 105 LEU A CA 1
ATOM 780 C C . LEU A 1 105 ? 20.707 -0.499 -1.048 1.00 75.38 105 LEU A C 1
ATOM 782 O O . LEU A 1 105 ? 20.500 0.335 -1.928 1.00 75.38 105 LEU A O 1
ATOM 786 N N . THR A 1 106 ? 19.885 -1.525 -0.828 1.00 80.56 106 THR A N 1
ATOM 787 C CA . THR A 1 106 ? 18.560 -1.605 -1.460 1.00 80.56 106 THR A CA 1
ATOM 788 C C . THR A 1 106 ? 17.604 -0.589 -0.829 1.00 80.56 106 THR A C 1
ATOM 790 O O . THR A 1 106 ? 17.603 -0.382 0.384 1.00 80.56 106 THR A O 1
ATOM 793 N N . GLY A 1 107 ? 16.761 0.034 -1.653 1.00 79.44 107 GLY A N 1
ATOM 794 C CA . GLY A 1 107 ? 15.719 0.955 -1.192 1.00 79.44 107 GLY A CA 1
ATOM 795 C C . GLY A 1 107 ? 14.413 0.270 -0.778 1.00 79.44 107 GLY A C 1
ATOM 796 O O . GLY A 1 107 ? 13.453 0.959 -0.438 1.00 79.44 107 GLY A O 1
ATOM 797 N N . THR A 1 108 ? 14.318 -1.064 -0.858 1.00 83.44 108 THR A N 1
ATOM 798 C CA . THR A 1 108 ? 13.047 -1.765 -0.629 1.00 83.44 108 THR A CA 1
ATOM 799 C C . THR A 1 108 ? 13.195 -3.234 -0.212 1.00 83.44 108 THR A C 1
ATOM 801 O O . THR A 1 108 ? 14.286 -3.794 -0.222 1.00 83.44 108 THR A O 1
ATOM 804 N N . VAL A 1 109 ? 12.074 -3.866 0.147 1.00 87.44 109 VAL A N 1
ATOM 805 C CA . VAL A 1 109 ? 11.947 -5.234 0.687 1.00 87.44 109 VAL A CA 1
ATOM 806 C C . VAL A 1 109 ? 11.997 -6.335 -0.383 1.00 87.44 109 VAL A C 1
ATOM 808 O O . VAL A 1 109 ? 11.397 -7.394 -0.226 1.00 87.44 109 VAL A O 1
ATOM 811 N N . VAL A 1 110 ? 12.703 -6.094 -1.484 1.00 88.19 110 VAL A N 1
ATOM 812 C CA . VAL A 1 110 ? 12.915 -7.065 -2.571 1.00 88.19 110 VAL A CA 1
ATOM 813 C C . VAL A 1 110 ? 14.390 -7.446 -2.642 1.00 88.19 110 VAL A C 1
ATOM 815 O O . VAL A 1 110 ? 15.238 -6.821 -2.003 1.00 88.19 110 VAL A O 1
ATOM 818 N N . GLY A 1 111 ? 14.701 -8.464 -3.437 1.00 87.56 111 GLY A N 1
ATOM 819 C CA . GLY A 1 111 ? 16.065 -8.949 -3.607 1.00 87.56 111 GLY A CA 1
ATOM 820 C C . GLY A 1 111 ? 16.393 -10.170 -2.745 1.00 87.56 111 GLY A C 1
ATOM 821 O O . GLY A 1 111 ? 15.550 -10.633 -1.971 1.00 87.56 111 GLY A O 1
ATOM 822 N N . PRO A 1 112 ? 17.613 -10.720 -2.871 1.00 89.38 112 PRO A N 1
ATOM 823 C CA . PRO A 1 112 ? 17.998 -11.938 -2.173 1.00 89.38 112 PRO A CA 1
ATOM 824 C C . PRO A 1 112 ? 18.065 -11.726 -0.660 1.00 89.38 112 PRO A C 1
ATOM 826 O O . PRO A 1 112 ? 18.327 -10.627 -0.164 1.00 89.38 112 PRO A O 1
ATOM 829 N N . HIS A 1 113 ? 17.899 -12.814 0.092 1.00 89.62 113 HIS A N 1
ATOM 830 C CA . HIS A 1 113 ? 18.223 -12.819 1.517 1.00 89.62 113 HIS A CA 1
ATOM 831 C C . HIS A 1 113 ? 19.678 -12.342 1.732 1.00 89.62 113 HIS A C 1
ATOM 833 O O . HIS A 1 113 ? 20.562 -12.806 1.007 1.00 89.62 113 HIS A O 1
ATOM 839 N N . PRO A 1 114 ? 19.955 -11.447 2.705 1.00 92.00 114 PRO A N 1
ATOM 840 C CA . PRO A 1 114 ? 19.077 -10.975 3.788 1.00 92.00 114 PRO A CA 1
ATOM 841 C C . PRO A 1 114 ? 18.346 -9.643 3.532 1.00 92.00 114 PRO A C 1
ATOM 843 O O . PRO A 1 114 ? 17.726 -9.111 4.454 1.00 92.00 114 PRO A O 1
ATOM 846 N N . LEU A 1 115 ? 18.399 -9.088 2.317 1.00 90.44 115 LEU A N 1
ATOM 847 C CA . LEU A 1 115 ? 17.969 -7.712 2.045 1.00 90.44 115 LEU A CA 1
ATOM 848 C C . LEU A 1 115 ? 16.496 -7.423 2.404 1.00 90.44 115 LEU A C 1
ATOM 850 O O . LEU A 1 115 ? 16.268 -6.431 3.100 1.00 90.44 115 LEU A O 1
ATOM 854 N N . PRO A 1 116 ? 15.503 -8.272 2.050 1.00 92.31 116 PRO A N 1
ATOM 855 C CA . PRO A 1 116 ? 14.110 -8.029 2.430 1.00 92.31 116 PRO A CA 1
ATOM 856 C C . PRO A 1 116 ? 13.890 -7.908 3.939 1.00 92.31 116 PRO A C 1
ATOM 858 O O . PRO A 1 116 ? 13.215 -6.986 4.395 1.00 92.31 116 PRO A O 1
ATOM 861 N N . ILE A 1 117 ? 14.504 -8.809 4.712 1.00 93.81 117 ILE A N 1
ATOM 862 C CA . ILE A 1 117 ? 14.393 -8.832 6.176 1.00 93.81 117 ILE A CA 1
ATOM 863 C C . ILE A 1 117 ? 15.038 -7.579 6.759 1.00 93.81 117 ILE A C 1
ATOM 865 O O . ILE A 1 117 ? 14.437 -6.909 7.591 1.00 93.81 117 ILE A O 1
ATOM 869 N N . MET A 1 118 ? 16.235 -7.228 6.290 1.00 94.00 118 MET A N 1
ATOM 870 C CA . MET A 1 118 ? 16.952 -6.050 6.768 1.00 94.00 118 MET A CA 1
ATOM 871 C C . MET A 1 118 ? 16.148 -4.761 6.543 1.00 94.00 118 MET A C 1
ATOM 873 O O . MET A 1 118 ? 15.998 -3.962 7.465 1.00 94.00 118 MET A O 1
ATOM 877 N N . VAL A 1 119 ? 15.581 -4.567 5.346 1.00 93.31 119 VAL A N 1
ATOM 878 C CA . VAL A 1 119 ? 14.766 -3.375 5.060 1.00 93.31 119 VAL A CA 1
ATOM 879 C C . VAL A 1 119 ? 13.490 -3.357 5.897 1.00 93.31 119 VAL A C 1
ATOM 881 O O . VAL A 1 119 ? 13.132 -2.303 6.418 1.00 93.31 119 VAL A O 1
ATOM 884 N N . ARG A 1 120 ? 12.820 -4.502 6.073 1.00 94.44 120 ARG A N 1
ATOM 885 C CA . ARG A 1 120 ? 11.654 -4.602 6.960 1.00 94.44 120 ARG A CA 1
ATOM 886 C C . ARG A 1 120 ? 12.005 -4.205 8.390 1.00 94.44 120 ARG A C 1
ATOM 888 O O . ARG A 1 120 ? 11.263 -3.431 8.980 1.00 94.44 120 ARG A O 1
ATOM 895 N N . GLU A 1 121 ? 13.117 -4.695 8.938 1.00 93.88 121 GLU A N 1
ATOM 896 C CA . GLU A 1 121 ? 13.541 -4.339 10.297 1.00 93.88 121 GLU A CA 1
ATOM 897 C C . GLU A 1 121 ? 13.760 -2.831 10.442 1.00 93.88 121 GLU A C 1
ATOM 899 O O . GLU A 1 121 ? 13.262 -2.232 11.396 1.00 93.88 121 GLU A O 1
ATOM 904 N N . PHE A 1 122 ? 14.406 -2.191 9.464 1.00 94.06 122 PHE A N 1
ATOM 905 C CA . PHE A 1 122 ? 14.580 -0.736 9.468 1.00 94.06 122 PHE A CA 1
ATOM 906 C C . PHE A 1 122 ? 13.260 0.030 9.334 1.00 94.06 122 PHE A C 1
ATOM 908 O O . PHE A 1 122 ? 13.104 1.088 9.936 1.00 94.06 122 PHE A O 1
ATOM 915 N N . GLN A 1 123 ? 12.291 -0.510 8.596 1.00 94.62 123 GLN A N 1
ATOM 916 C CA . GLN A 1 123 ? 10.961 0.086 8.441 1.00 94.62 123 GLN A CA 1
ATOM 917 C C . GLN A 1 123 ? 10.007 -0.258 9.601 1.00 94.62 123 GLN A C 1
ATOM 919 O O . GLN A 1 123 ? 8.984 0.402 9.760 1.00 94.62 123 GLN A O 1
ATOM 924 N N . SER A 1 124 ? 10.328 -1.250 10.443 1.00 93.94 124 SER A N 1
ATOM 925 C CA . SER A 1 124 ? 9.458 -1.740 11.530 1.00 93.94 124 SER A CA 1
ATOM 926 C C . SER A 1 124 ? 9.123 -0.683 12.584 1.00 93.94 124 SER A C 1
ATOM 928 O O . SER A 1 124 ? 8.156 -0.834 13.332 1.00 93.94 124 SER A O 1
ATOM 930 N N . VAL A 1 125 ? 9.912 0.394 12.644 1.00 94.44 125 VAL A N 1
ATOM 931 C CA . VAL A 1 125 ? 9.647 1.554 13.501 1.00 94.44 125 VAL A CA 1
ATOM 932 C C . VAL A 1 125 ? 8.258 2.143 13.240 1.00 94.44 125 VAL A C 1
ATOM 934 O O . VAL A 1 125 ? 7.577 2.498 14.195 1.00 94.44 125 VAL A O 1
ATOM 937 N N . ILE A 1 126 ? 7.789 2.117 11.986 1.00 93.69 126 ILE A N 1
ATOM 938 C CA . ILE A 1 126 ? 6.451 2.566 11.578 1.00 93.69 126 ILE A CA 1
ATOM 939 C C . ILE A 1 126 ? 5.381 1.831 12.396 1.00 93.69 126 ILE A C 1
ATOM 941 O O . ILE A 1 126 ? 4.621 2.457 13.130 1.00 93.69 126 ILE A O 1
ATOM 945 N N . GLY A 1 127 ? 5.334 0.497 12.326 1.00 95.19 127 GLY A N 1
ATOM 946 C CA . GLY A 1 127 ? 4.347 -0.297 13.061 1.00 95.19 127 GLY A CA 1
ATOM 947 C C . GLY A 1 127 ? 4.464 -0.149 14.583 1.00 95.19 127 GLY A C 1
ATOM 948 O O . GLY A 1 127 ? 3.448 -0.041 15.273 1.00 95.19 127 GLY A O 1
ATOM 949 N N . LYS A 1 128 ? 5.692 -0.075 15.113 1.00 95.12 128 LYS A N 1
ATOM 950 C CA . LYS A 1 128 ? 5.954 0.116 16.553 1.00 95.12 128 LYS A CA 1
ATOM 951 C C . LYS A 1 128 ? 5.403 1.448 17.063 1.00 95.12 128 LYS A C 1
ATOM 953 O O . LYS A 1 128 ? 4.768 1.493 18.119 1.00 95.12 128 LYS A O 1
ATOM 958 N N . GLU A 1 129 ? 5.610 2.525 16.310 1.00 94.06 129 GLU A N 1
ATOM 959 C CA . GLU A 1 129 ? 5.072 3.843 16.639 1.00 94.06 129 GLU A CA 1
ATOM 960 C C . GLU A 1 129 ? 3.550 3.866 16.555 1.00 94.06 129 GLU A C 1
ATOM 962 O O . GLU A 1 129 ? 2.915 4.352 17.491 1.00 94.06 129 GLU A O 1
ATOM 967 N N . ILE A 1 130 ? 2.962 3.256 15.520 1.00 94.06 130 ILE A N 1
ATOM 968 C CA . ILE A 1 130 ? 1.505 3.120 15.403 1.00 94.06 130 ILE A CA 1
ATOM 969 C C . ILE A 1 130 ? 0.923 2.369 16.592 1.00 94.06 130 ILE A C 1
ATOM 971 O O . ILE A 1 130 ? -0.071 2.814 17.158 1.00 94.06 130 ILE A O 1
ATOM 975 N N . ARG A 1 131 ? 1.534 1.263 17.032 1.00 94.38 131 ARG A N 1
ATOM 976 C CA . ARG A 1 131 ? 1.051 0.528 18.209 1.00 94.38 131 ARG A CA 1
ATOM 977 C C . ARG A 1 131 ? 1.056 1.413 19.456 1.00 94.38 131 ARG A C 1
ATOM 979 O O . ARG A 1 131 ? 0.079 1.409 20.207 1.00 94.38 131 ARG A O 1
ATOM 986 N N . ARG A 1 132 ? 2.133 2.173 19.673 1.00 94.50 132 ARG A N 1
ATOM 987 C CA . ARG A 1 132 ? 2.249 3.101 20.808 1.00 94.50 132 ARG A CA 1
ATOM 988 C C . ARG A 1 132 ? 1.190 4.205 20.731 1.00 94.50 132 ARG A C 1
ATOM 990 O O . ARG A 1 132 ? 0.461 4.411 21.697 1.00 94.50 132 ARG A O 1
ATOM 997 N N . GLN A 1 133 ? 1.077 4.870 19.584 1.00 88.75 133 GLN A N 1
ATOM 998 C CA . GLN A 1 133 ? 0.119 5.954 19.348 1.00 88.75 133 GLN A CA 1
ATOM 999 C C . GLN A 1 133 ? -1.331 5.466 19.470 1.00 88.75 133 GLN A C 1
ATOM 1001 O O . GLN A 1 133 ? -2.145 6.114 20.122 1.00 88.75 133 GLN A O 1
ATOM 1006 N N . ALA A 1 134 ? -1.650 4.290 18.923 1.00 88.31 134 ALA 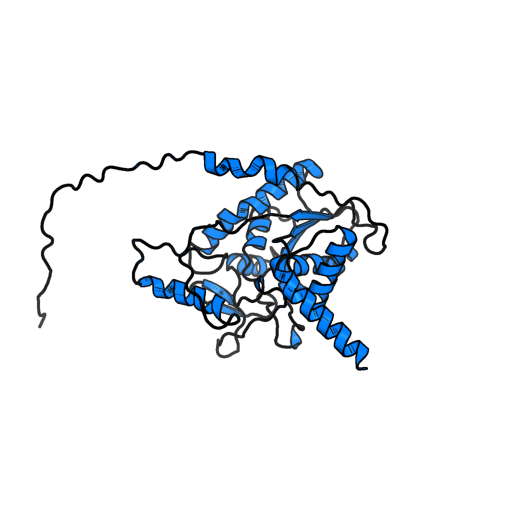A N 1
ATOM 1007 C CA . ALA A 1 134 ? -2.968 3.668 19.030 1.00 88.31 134 ALA A CA 1
ATOM 1008 C C . ALA A 1 134 ? -3.324 3.337 20.486 1.00 88.31 134 ALA A C 1
ATOM 1010 O O . ALA A 1 134 ? -4.444 3.601 20.925 1.00 88.31 134 ALA A O 1
ATOM 1011 N N . MET A 1 135 ? -2.369 2.832 21.274 1.00 92.44 135 MET A N 1
ATOM 1012 C CA . MET A 1 135 ? -2.586 2.604 22.703 1.00 92.44 135 MET A CA 1
ATOM 1013 C C . MET A 1 135 ? -2.864 3.918 23.450 1.00 92.44 135 MET A C 1
ATOM 1015 O O . MET A 1 135 ? -3.792 3.977 24.252 1.00 92.44 135 MET A O 1
ATOM 1019 N N . GLU A 1 136 ? -2.109 4.980 23.167 1.00 89.62 136 GLU A N 1
ATOM 1020 C CA . GLU A 1 136 ? -2.296 6.299 23.789 1.00 89.62 136 GLU A CA 1
ATOM 1021 C C . GLU A 1 136 ? -3.630 6.954 23.403 1.00 89.62 136 GLU A C 1
ATOM 1023 O O . GLU A 1 136 ? -4.311 7.526 24.254 1.00 89.62 136 GLU A O 1
ATOM 1028 N N . LYS A 1 137 ? -4.020 6.857 22.128 1.00 84.81 137 LYS A N 1
ATOM 1029 C CA . LYS A 1 137 ? -5.199 7.531 21.569 1.00 84.81 137 LYS A CA 1
ATOM 1030 C C . LYS A 1 137 ? -6.491 6.747 21.781 1.00 84.81 137 LYS A C 1
ATOM 1032 O O . LYS A 1 137 ? -7.539 7.334 22.043 1.00 84.81 137 LYS A O 1
ATOM 1037 N N . TRP A 1 138 ? -6.431 5.425 21.651 1.00 89.31 138 TRP A N 1
ATOM 1038 C CA . TRP A 1 138 ? -7.603 4.551 21.600 1.00 89.31 138 TRP A CA 1
ATOM 1039 C C . TRP A 1 138 ? -7.642 3.488 22.699 1.00 89.31 138 TRP A C 1
ATOM 1041 O O . TRP A 1 138 ? -8.583 2.687 22.717 1.00 89.31 138 TRP A O 1
ATOM 1051 N N . GLY A 1 139 ? -6.633 3.431 23.576 1.00 92.38 139 GLY A N 1
ATOM 1052 C CA . GLY A 1 139 ? -6.528 2.416 24.628 1.00 92.38 139 GLY A CA 1
ATOM 1053 C C . GLY A 1 139 ? -6.365 0.990 24.096 1.00 92.38 139 GLY A C 1
ATOM 1054 O O . GLY A 1 139 ? -6.693 0.037 24.798 1.00 92.38 139 GLY A O 1
ATOM 1055 N N . GLY A 1 140 ? -5.933 0.825 22.841 1.00 91.06 140 GLY A N 1
ATOM 1056 C CA . GLY A 1 140 ? -5.844 -0.479 22.193 1.00 91.06 140 GLY A CA 1
ATOM 1057 C C . GLY A 1 140 ? -5.298 -0.414 20.770 1.00 91.06 140 GLY A C 1
ATOM 1058 O O . GLY A 1 140 ? -4.815 0.619 20.319 1.00 91.06 140 GLY A O 1
ATOM 1059 N N . LYS A 1 141 ? -5.367 -1.546 20.069 1.00 93.19 141 LYS A N 1
ATOM 1060 C CA . LYS A 1 141 ? -4.882 -1.706 18.691 1.00 93.19 141 LYS A CA 1
ATOM 1061 C C . LYS A 1 141 ? -5.834 -1.030 17.678 1.00 93.19 141 LYS A C 1
ATOM 1063 O O . LYS A 1 141 ? -7.012 -0.847 18.005 1.00 93.19 141 LYS A O 1
ATOM 1068 N N . PRO A 1 142 ? -5.348 -0.663 16.476 1.00 94.00 142 PRO A N 1
ATOM 1069 C CA . PRO A 1 142 ? -6.214 -0.374 15.332 1.00 94.00 142 PRO A CA 1
ATOM 1070 C C . PRO A 1 142 ? -7.012 -1.617 14.929 1.00 94.00 142 PRO A C 1
ATOM 1072 O O . PRO A 1 142 ? -6.561 -2.734 15.158 1.00 94.00 142 PRO A O 1
ATOM 1075 N N . ASP A 1 143 ? -8.150 -1.424 14.271 1.00 93.38 143 ASP A N 1
ATOM 1076 C CA . ASP A 1 143 ? -8.903 -2.508 13.633 1.00 93.38 143 ASP A CA 1
ATOM 1077 C C . ASP A 1 143 ? -8.368 -2.784 12.217 1.00 93.38 143 ASP A C 1
ATOM 1079 O O . ASP A 1 143 ? -8.385 -3.919 11.736 1.00 93.38 143 ASP A O 1
ATOM 1083 N N . ILE A 1 144 ? -7.894 -1.738 11.526 1.00 96.75 144 ILE A N 1
ATOM 1084 C CA . ILE A 1 144 ? -7.463 -1.807 10.126 1.00 96.75 144 ILE A CA 1
ATOM 1085 C C . ILE A 1 144 ? -6.204 -0.969 9.897 1.00 96.75 144 ILE A C 1
ATOM 1087 O O . ILE A 1 144 ? -6.124 0.187 10.315 1.00 96.75 144 ILE A O 1
ATOM 1091 N N . LEU A 1 145 ? -5.252 -1.542 9.163 1.00 97.75 145 LEU A N 1
ATOM 1092 C CA . LEU A 1 145 ? -4.054 -0.882 8.654 1.00 97.75 145 LEU A CA 1
ATOM 1093 C C . LEU A 1 145 ? -4.089 -0.863 7.126 1.00 97.75 145 LEU A C 1
ATOM 1095 O O . LEU A 1 145 ? -4.247 -1.913 6.507 1.00 97.75 145 LEU A O 1
ATOM 1099 N N . VAL A 1 146 ? -3.900 0.308 6.518 1.00 97.94 146 VAL A N 1
ATOM 1100 C CA . VAL A 1 146 ? -3.894 0.481 5.058 1.00 97.94 146 VAL A CA 1
ATOM 1101 C C . VAL A 1 146 ? -2.575 1.100 4.602 1.00 97.94 146 VAL A C 1
ATOM 1103 O O . VAL A 1 146 ? -2.138 2.112 5.146 1.00 97.94 146 VAL A O 1
ATOM 1106 N N . ALA A 1 147 ? -1.946 0.526 3.579 1.00 97.06 147 ALA A N 1
ATOM 1107 C CA . ALA A 1 147 ? -0.720 1.058 2.986 1.00 97.06 147 ALA A CA 1
ATOM 1108 C C . ALA A 1 147 ? -0.686 0.845 1.470 1.00 97.06 147 ALA A C 1
ATOM 1110 O O . ALA A 1 147 ? -1.226 -0.134 0.956 1.00 97.06 147 ALA A O 1
ATOM 1111 N N . CYS A 1 148 ? -0.017 1.742 0.743 1.00 96.56 148 CYS A N 1
ATOM 1112 C CA . CYS A 1 148 ? 0.228 1.541 -0.682 1.00 96.56 148 CYS A CA 1
ATOM 1113 C C . CYS A 1 148 ? 1.326 0.488 -0.894 1.00 96.56 148 CYS A C 1
ATOM 1115 O O . CYS A 1 148 ? 2.275 0.380 -0.110 1.00 96.56 148 CYS A O 1
ATOM 1117 N N . VAL A 1 149 ? 1.213 -0.291 -1.967 1.00 96.88 149 VAL A N 1
ATOM 1118 C CA . VAL A 1 149 ? 2.109 -1.404 -2.280 1.00 96.88 149 VAL A CA 1
ATOM 1119 C C . VAL A 1 149 ? 2.628 -1.244 -3.703 1.00 96.88 149 VAL A C 1
ATOM 1121 O O . VAL A 1 149 ? 1.902 -1.425 -4.673 1.00 96.88 149 VAL A O 1
ATOM 1124 N N . GLY A 1 150 ? 3.902 -0.866 -3.801 1.00 91.81 150 GLY A N 1
ATOM 1125 C CA . GLY A 1 150 ? 4.732 -1.111 -4.980 1.00 91.81 150 GLY A CA 1
ATOM 1126 C C . GLY A 1 150 ? 5.583 -2.345 -4.701 1.00 91.81 150 GLY A C 1
ATOM 1127 O O . GLY A 1 150 ? 5.089 -3.461 -4.627 1.00 91.81 150 GLY A O 1
ATOM 1128 N N . SER A 1 151 ? 6.859 -2.130 -4.384 1.00 90.25 151 SER A N 1
ATOM 1129 C CA . SER A 1 151 ? 7.740 -3.194 -3.876 1.00 90.25 151 SER A CA 1
ATOM 1130 C C . SER A 1 151 ? 7.464 -3.586 -2.414 1.00 90.25 151 SER A C 1
ATOM 1132 O O . SER A 1 151 ? 7.716 -4.728 -2.033 1.00 90.25 151 SER A O 1
ATOM 1134 N N . GLY A 1 152 ? 6.914 -2.666 -1.603 1.00 93.94 152 GLY A N 1
ATOM 1135 C CA . GLY A 1 152 ? 6.250 -3.007 -0.337 1.00 93.94 152 GLY A CA 1
ATOM 1136 C C . GLY A 1 152 ? 6.923 -2.603 0.978 1.00 93.94 152 GLY A C 1
ATOM 1137 O O . GLY A 1 152 ? 6.448 -3.012 2.033 1.00 93.94 152 GLY A O 1
ATOM 1138 N N . SER A 1 153 ? 8.001 -1.813 0.966 1.00 94.12 153 SER A N 1
ATOM 1139 C CA . SER A 1 153 ? 8.759 -1.487 2.189 1.00 94.12 153 SER A CA 1
ATOM 1140 C C . SER A 1 153 ? 7.941 -0.746 3.248 1.00 94.12 153 SER A C 1
ATOM 1142 O O . SER A 1 153 ? 7.945 -1.146 4.409 1.00 94.12 153 SER A O 1
ATOM 1144 N N . ASN A 1 154 ? 7.192 0.283 2.845 1.00 94.81 154 ASN A N 1
ATOM 1145 C CA . ASN A 1 154 ? 6.327 1.047 3.747 1.00 94.81 154 ASN A CA 1
ATOM 1146 C C . ASN A 1 154 ? 5.195 0.174 4.332 1.00 94.81 154 ASN A C 1
ATOM 1148 O O . ASN A 1 154 ? 4.899 0.259 5.522 1.00 94.81 154 ASN A O 1
ATOM 1152 N N . ALA A 1 155 ? 4.601 -0.696 3.506 1.00 96.50 155 ALA A N 1
ATOM 1153 C CA . ALA A 1 155 ? 3.527 -1.593 3.915 1.00 96.50 155 ALA A CA 1
ATOM 1154 C C . ALA A 1 155 ? 4.038 -2.632 4.914 1.00 96.50 155 ALA A C 1
ATOM 1156 O O . ALA A 1 155 ? 3.450 -2.801 5.974 1.00 96.50 155 ALA A O 1
ATOM 1157 N N . MET A 1 156 ? 5.186 -3.256 4.636 1.00 96.88 156 MET A N 1
ATOM 1158 C CA . MET A 1 156 ? 5.818 -4.175 5.580 1.00 96.88 156 MET A CA 1
ATOM 1159 C C . MET A 1 156 ? 6.231 -3.485 6.879 1.00 96.88 156 MET A C 1
ATOM 1161 O O . MET A 1 156 ? 6.023 -4.056 7.944 1.00 96.88 156 MET A O 1
ATOM 1165 N N . GLY A 1 157 ? 6.756 -2.260 6.816 1.00 95.81 157 GLY A N 1
ATOM 1166 C CA . GLY A 1 157 ? 7.069 -1.470 8.008 1.00 95.81 157 GLY A CA 1
ATOM 1167 C C . GLY A 1 157 ? 5.856 -1.239 8.908 1.00 95.81 157 GLY A C 1
ATOM 1168 O O . GLY A 1 157 ? 5.962 -1.374 10.127 1.00 95.81 157 GLY A O 1
ATOM 1169 N N . LEU A 1 158 ? 4.697 -0.947 8.307 1.00 96.62 158 LEU A N 1
ATOM 1170 C CA . LEU A 1 158 ? 3.438 -0.788 9.032 1.00 96.62 158 LEU A CA 1
ATOM 1171 C C . LEU A 1 158 ? 2.902 -2.124 9.563 1.00 96.62 158 LEU A C 1
ATOM 1173 O O . LEU A 1 158 ? 2.506 -2.217 10.722 1.00 96.62 158 LEU A O 1
ATOM 1177 N N . PHE A 1 159 ? 2.867 -3.154 8.720 1.00 98.06 159 PHE A N 1
ATOM 1178 C CA . PHE A 1 159 ? 2.196 -4.416 9.024 1.00 98.06 159 PHE A CA 1
ATOM 1179 C C . PHE A 1 159 ? 2.971 -5.299 9.990 1.00 98.06 159 PHE A C 1
ATOM 1181 O O . PHE A 1 159 ? 2.340 -6.009 10.766 1.00 98.06 159 PHE A O 1
ATOM 1188 N N . HIS A 1 160 ? 4.307 -5.278 9.943 1.00 97.31 160 HIS A N 1
ATOM 1189 C CA . HIS A 1 160 ? 5.149 -6.276 10.606 1.00 97.31 160 HIS A CA 1
ATOM 1190 C C . HIS A 1 160 ? 4.835 -6.433 12.097 1.00 97.31 160 HIS A C 1
ATOM 1192 O O . HIS A 1 160 ? 4.679 -7.550 12.584 1.00 97.31 160 HIS A O 1
ATOM 1198 N N . GLU A 1 161 ? 4.650 -5.310 12.789 1.00 96.88 161 GLU A N 1
ATOM 1199 C CA . GLU A 1 161 ? 4.320 -5.279 14.214 1.00 96.88 161 GLU A CA 1
ATOM 1200 C C . GLU A 1 161 ? 2.971 -5.955 14.528 1.00 96.88 161 GLU A C 1
ATOM 1202 O O . GLU A 1 161 ? 2.789 -6.473 15.625 1.00 96.88 161 GLU A O 1
ATOM 1207 N N . PHE A 1 162 ? 2.036 -5.989 13.575 1.00 98.00 162 PHE A N 1
ATOM 1208 C CA . PHE A 1 162 ? 0.661 -6.470 13.738 1.00 98.00 162 PHE A CA 1
ATOM 1209 C C . PHE A 1 162 ? 0.393 -7.821 13.062 1.00 98.00 162 PHE A C 1
ATOM 1211 O O . PHE A 1 162 ? -0.731 -8.316 13.120 1.00 98.00 162 PHE A O 1
ATOM 1218 N N . ILE A 1 163 ? 1.393 -8.472 12.454 1.00 97.31 163 ILE A N 1
ATOM 1219 C CA . ILE A 1 163 ? 1.206 -9.779 11.792 1.00 97.31 163 ILE A CA 1
ATOM 1220 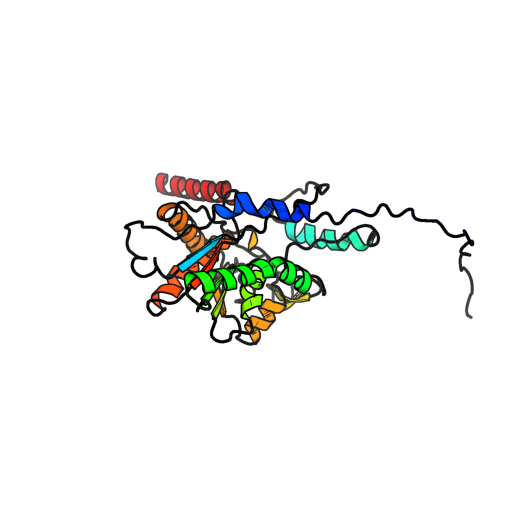C C . ILE A 1 163 ? 0.627 -10.824 12.760 1.00 97.31 163 ILE A C 1
ATOM 1222 O O . ILE A 1 163 ? -0.234 -11.598 12.354 1.00 97.31 163 ILE A O 1
ATOM 1226 N N . GLY A 1 164 ? 1.040 -10.819 14.031 1.00 97.12 164 GLY A N 1
ATOM 1227 C CA . GLY A 1 164 ? 0.515 -11.733 15.055 1.00 97.12 164 GLY A CA 1
ATOM 1228 C C . GLY A 1 164 ? -0.856 -11.357 15.632 1.00 97.12 164 GLY A C 1
ATOM 1229 O O . GLY A 1 164 ? -1.447 -12.161 16.344 1.00 97.12 164 GLY A O 1
ATOM 1230 N N . ASP A 1 165 ? -1.363 -10.158 15.337 1.00 97.81 165 ASP A N 1
ATOM 1231 C CA . ASP A 1 165 ? -2.664 -9.684 15.812 1.00 97.81 165 ASP A CA 1
ATOM 1232 C C . ASP A 1 165 ? -3.742 -10.010 14.768 1.00 97.81 165 ASP A C 1
ATOM 1234 O O . ASP A 1 165 ? -4.045 -9.187 13.905 1.00 97.81 165 ASP A O 1
ATOM 1238 N N . GLU A 1 166 ? -4.284 -11.231 14.800 1.00 95.94 166 GLU A N 1
ATOM 1239 C CA . GLU A 1 166 ? -5.224 -11.745 13.786 1.00 95.94 166 GLU A CA 1
ATOM 1240 C C . GLU A 1 166 ? -6.505 -10.906 13.650 1.00 95.94 166 GLU A C 1
ATOM 1242 O O . GLU A 1 166 ? -7.106 -10.867 12.577 1.00 95.94 166 GLU A O 1
ATOM 1247 N N . GLU A 1 167 ? -6.904 -10.193 14.706 1.00 96.19 167 GLU A N 1
ATOM 1248 C CA . GLU A 1 167 ? -8.030 -9.259 14.679 1.00 96.19 167 GLU A CA 1
ATOM 1249 C C . GLU A 1 167 ? -7.767 -7.991 13.849 1.00 96.19 167 GLU A C 1
ATOM 1251 O O . GLU A 1 167 ? -8.715 -7.329 13.426 1.00 96.19 167 GLU A O 1
ATOM 1256 N N . VAL A 1 168 ? -6.497 -7.653 13.596 1.00 98.12 168 VAL A N 1
ATOM 1257 C CA . VAL A 1 168 ? -6.104 -6.459 12.841 1.00 98.12 168 VAL A CA 1
ATOM 1258 C C . VAL A 1 168 ? -6.033 -6.794 11.358 1.00 98.12 168 VAL A C 1
ATOM 1260 O O . VAL A 1 168 ? -5.200 -7.596 10.912 1.00 98.12 168 VAL A O 1
ATOM 1263 N N . ARG A 1 169 ? -6.874 -6.134 10.562 1.00 98.19 169 ARG A N 1
ATOM 1264 C CA . ARG A 1 169 ? -6.878 -6.285 9.103 1.00 98.19 169 ARG A CA 1
ATOM 1265 C C . ARG A 1 169 ? -5.704 -5.532 8.489 1.00 98.19 169 ARG A C 1
ATOM 1267 O O . ARG A 1 169 ? -5.495 -4.355 8.778 1.00 98.19 169 ARG A O 1
ATOM 1274 N N . LEU A 1 170 ? -4.961 -6.205 7.615 1.00 98.62 170 LEU A N 1
ATOM 1275 C CA . LEU A 1 170 ? -3.806 -5.647 6.912 1.00 98.62 170 LEU A CA 1
ATOM 1276 C C . LEU A 1 170 ? -4.169 -5.490 5.438 1.00 98.62 170 LEU A C 1
ATOM 1278 O O . LEU A 1 170 ? -4.429 -6.487 4.770 1.00 98.62 170 LEU A O 1
ATOM 1282 N N . ILE A 1 171 ? -4.215 -4.256 4.946 1.00 98.62 171 ILE A N 1
ATOM 1283 C CA . ILE A 1 171 ? -4.718 -3.931 3.611 1.00 98.62 171 ILE A CA 1
ATOM 1284 C C . ILE A 1 171 ? -3.624 -3.243 2.794 1.00 98.62 171 ILE A C 1
ATOM 1286 O O . ILE A 1 171 ? -3.265 -2.090 3.041 1.00 98.62 171 ILE A O 1
ATOM 1290 N N . GLY A 1 172 ? -3.112 -3.944 1.786 1.00 98.31 172 GLY A N 1
ATOM 1291 C CA . GLY A 1 172 ? -2.228 -3.389 0.768 1.00 98.31 172 GLY A CA 1
ATOM 1292 C C . GLY A 1 172 ? -3.007 -2.844 -0.430 1.00 98.31 172 GLY A C 1
ATOM 1293 O O . GLY A 1 172 ? -3.959 -3.471 -0.892 1.00 98.31 172 GLY A O 1
ATOM 1294 N N . VAL A 1 173 ? -2.599 -1.692 -0.960 1.00 98.44 173 VAL A N 1
ATOM 1295 C CA . VAL A 1 173 ? -3.231 -1.071 -2.134 1.00 98.44 173 VAL A CA 1
ATOM 1296 C C . VAL A 1 173 ? -2.225 -0.905 -3.266 1.00 98.44 173 VAL A C 1
ATOM 1298 O O . VAL A 1 173 ? -1.296 -0.106 -3.158 1.00 98.44 173 VAL A O 1
ATOM 1301 N N . GLU A 1 174 ? -2.421 -1.638 -4.357 1.00 97.88 174 GLU A N 1
ATOM 1302 C CA . GLU A 1 174 ? -1.579 -1.583 -5.552 1.00 97.88 174 GLU A CA 1
ATOM 1303 C C . GLU A 1 174 ? -2.129 -0.616 -6.610 1.00 97.88 174 GLU A C 1
ATOM 1305 O O . GLU A 1 174 ? -3.328 -0.319 -6.665 1.00 97.88 174 GLU A O 1
ATOM 1310 N N . ALA A 1 175 ? -1.253 -0.149 -7.499 1.00 97.56 175 ALA A N 1
ATOM 1311 C CA . ALA A 1 175 ? -1.649 0.722 -8.597 1.00 97.56 175 ALA A CA 1
ATOM 1312 C C . ALA A 1 175 ? -2.253 -0.080 -9.758 1.00 97.56 175 ALA A C 1
ATOM 1314 O O . ALA A 1 175 ? -1.580 -0.867 -10.422 1.00 97.56 175 ALA A O 1
ATOM 1315 N N . ALA A 1 176 ? -3.524 0.170 -10.054 1.00 97.31 176 ALA A N 1
ATOM 1316 C CA . ALA A 1 176 ? -4.198 -0.322 -11.250 1.00 97.31 176 ALA A CA 1
ATOM 1317 C C . ALA A 1 176 ? -3.842 0.487 -12.508 1.00 97.31 176 ALA A C 1
ATOM 1319 O O . ALA A 1 176 ? -4.329 0.134 -13.577 1.00 97.31 176 ALA A O 1
ATOM 1320 N N . GLY A 1 177 ? -3.041 1.556 -12.402 1.00 95.75 177 GLY A N 1
ATOM 1321 C CA . GLY A 1 177 ? -2.667 2.411 -13.529 1.00 95.75 177 GLY A CA 1
ATOM 1322 C C . GLY A 1 177 ? -3.897 2.942 -14.269 1.00 95.75 177 GLY A C 1
ATOM 1323 O O . GLY A 1 177 ? -4.826 3.476 -13.654 1.00 95.75 177 GLY A O 1
ATOM 1324 N N . LEU A 1 178 ? -3.964 2.678 -15.577 1.00 95.56 178 LEU A N 1
ATOM 1325 C CA . LEU A 1 178 ? -5.106 3.034 -16.434 1.00 95.56 178 LEU A CA 1
ATOM 1326 C C . LEU A 1 178 ? -6.281 2.037 -16.345 1.00 95.56 178 LEU A C 1
ATOM 1328 O O . LEU A 1 178 ? -7.209 2.086 -17.150 1.00 95.56 178 LEU A O 1
ATOM 1332 N N . GLY A 1 179 ? -6.236 1.113 -15.386 1.00 95.81 179 GLY A N 1
ATOM 1333 C CA . GLY A 1 179 ? -7.182 0.018 -15.195 1.00 95.81 179 GLY A CA 1
ATOM 1334 C C . GLY A 1 179 ? -6.535 -1.341 -15.456 1.00 95.81 179 GLY A C 1
ATOM 1335 O O . GLY A 1 179 ? -5.679 -1.483 -16.329 1.00 95.81 179 GLY A O 1
ATOM 1336 N N . LEU A 1 180 ? -6.972 -2.372 -14.727 1.00 93.88 180 LEU A N 1
ATOM 1337 C CA . LEU A 1 180 ? -6.365 -3.709 -14.798 1.00 93.88 180 LEU A CA 1
ATOM 1338 C C . LEU A 1 180 ? -6.462 -4.342 -16.194 1.00 93.88 180 LEU A C 1
ATOM 1340 O O . LEU A 1 180 ? -5.535 -5.017 -16.626 1.00 93.88 180 LEU A O 1
ATOM 1344 N N . ASP A 1 181 ? -7.545 -4.080 -16.925 1.00 93.56 181 ASP A N 1
ATOM 1345 C CA . ASP A 1 181 ? -7.760 -4.651 -18.262 1.00 93.56 181 ASP A CA 1
ATOM 1346 C C . ASP A 1 181 ? -6.988 -3.909 -19.366 1.00 93.56 181 ASP A C 1
ATOM 1348 O O . ASP A 1 181 ? -6.913 -4.378 -20.499 1.00 93.56 181 ASP A O 1
ATOM 1352 N N . SER A 1 182 ? -6.388 -2.756 -19.049 1.00 92.06 182 SER A N 1
ATOM 1353 C CA . SER A 1 182 ? -5.603 -1.973 -20.010 1.00 92.06 182 SER A CA 1
ATOM 1354 C C . SER A 1 182 ? -4.228 -2.583 -20.306 1.00 92.06 182 SER A C 1
ATOM 1356 O O . SER A 1 182 ? -3.556 -2.156 -21.244 1.00 92.06 182 SER A O 1
ATOM 1358 N N . GLY A 1 183 ? -3.770 -3.524 -19.471 1.00 89.31 183 GLY A N 1
ATOM 1359 C CA . GLY A 1 183 ? -2.389 -4.015 -19.470 1.00 89.31 183 GLY A CA 1
ATOM 1360 C C . GLY A 1 183 ? -1.358 -2.983 -18.993 1.00 89.31 183 GLY A C 1
ATOM 1361 O O . GLY A 1 183 ? -0.168 -3.276 -18.976 1.00 89.31 183 GLY A O 1
ATOM 1362 N N . ARG A 1 184 ? -1.791 -1.778 -18.597 1.00 93.50 184 ARG A N 1
ATOM 1363 C CA . ARG A 1 184 ? -0.944 -0.700 -18.077 1.00 93.50 184 ARG A CA 1
ATOM 1364 C C . ARG A 1 184 ? -1.259 -0.457 -16.606 1.00 93.50 184 ARG A C 1
ATOM 1366 O O . ARG A 1 184 ? -1.997 0.467 -16.266 1.00 93.50 184 ARG A O 1
ATOM 1373 N N . HIS A 1 185 ? -0.673 -1.287 -15.749 1.00 95.00 185 HIS A N 1
ATOM 1374 C CA . HIS A 1 185 ? -0.834 -1.236 -14.298 1.00 95.00 185 HIS A CA 1
ATOM 1375 C C . HIS A 1 185 ? 0.430 -1.711 -13.568 1.00 95.00 185 HIS A C 1
ATOM 1377 O O . HIS A 1 185 ? 1.327 -2.286 -14.176 1.00 95.00 185 HIS A O 1
ATOM 1383 N N . SER A 1 186 ? 0.466 -1.541 -12.246 1.00 94.94 186 SER A N 1
ATOM 1384 C CA . SER A 1 186 ? 1.501 -2.085 -11.348 1.00 94.94 186 SER A CA 1
ATOM 1385 C C . SER A 1 186 ? 0.887 -2.955 -10.239 1.00 94.94 186 SER A C 1
ATOM 1387 O O . SER A 1 186 ? 1.388 -3.007 -9.122 1.00 94.94 186 SER A O 1
ATOM 1389 N N . ALA A 1 187 ? -0.236 -3.619 -10.533 1.00 94.56 187 ALA A N 1
ATOM 1390 C CA . ALA A 1 187 ? -0.954 -4.493 -9.607 1.00 94.56 187 ALA A CA 1
ATOM 1391 C C . ALA A 1 187 ? -0.379 -5.923 -9.595 1.00 94.56 187 ALA A C 1
ATOM 1393 O O . ALA A 1 187 ? -0.931 -6.848 -10.197 1.00 94.56 187 ALA A O 1
ATOM 1394 N N . ILE A 1 188 ? 0.783 -6.075 -8.961 1.00 94.81 188 ILE A N 1
ATOM 1395 C CA . ILE A 1 188 ? 1.627 -7.276 -8.990 1.00 94.81 188 ILE A CA 1
ATOM 1396 C C . ILE A 1 188 ? 0.962 -8.453 -8.274 1.00 94.81 188 ILE A C 1
ATOM 1398 O O . ILE A 1 188 ? 0.920 -9.560 -8.797 1.00 94.81 188 ILE A O 1
ATOM 1402 N N . LEU A 1 189 ? 0.413 -8.239 -7.087 1.00 95.50 189 LEU A N 1
ATOM 1403 C CA . LEU A 1 189 ? -0.265 -9.267 -6.309 1.00 95.50 189 LEU A CA 1
ATOM 1404 C C . LEU A 1 189 ? -1.645 -9.591 -6.892 1.00 95.50 189 LEU A C 1
ATOM 1406 O O . LEU A 1 189 ? -2.095 -10.733 -6.784 1.00 95.50 189 LEU A O 1
ATOM 1410 N N . ALA A 1 190 ? -2.308 -8.623 -7.533 1.00 93.69 190 ALA A N 1
ATOM 1411 C CA . ALA A 1 190 ? -3.623 -8.821 -8.144 1.00 93.69 190 ALA A CA 1
ATOM 1412 C C . ALA A 1 190 ? -3.598 -9.485 -9.537 1.00 93.69 190 ALA A C 1
ATOM 1414 O O . ALA A 1 190 ? -4.606 -10.079 -9.942 1.00 93.69 190 ALA A O 1
ATOM 1415 N N . ARG A 1 191 ? -2.512 -9.333 -10.309 1.00 93.56 191 ARG A N 1
ATOM 1416 C CA . ARG A 1 191 ? -2.412 -9.811 -11.707 1.00 93.56 191 ARG A CA 1
ATOM 1417 C C . ARG A 1 191 ? -1.109 -10.521 -12.062 1.00 93.56 191 ARG A C 1
ATOM 1419 O O . ARG A 1 191 ? -1.047 -11.125 -13.126 1.00 93.56 191 ARG A O 1
ATOM 1426 N N . GLY A 1 192 ? -0.092 -10.436 -11.218 1.00 91.69 192 GLY A N 1
ATOM 1427 C CA . GLY A 1 192 ? 1.187 -11.090 -11.447 1.00 91.69 192 GLY A CA 1
ATOM 1428 C C . GLY A 1 192 ? 1.159 -12.582 -11.153 1.00 91.69 192 GLY A C 1
ATOM 1429 O O . GLY A 1 192 ? 0.210 -13.135 -10.592 1.00 91.69 192 GLY A O 1
ATOM 1430 N N . GLU A 1 193 ? 2.262 -13.220 -11.510 1.00 93.62 193 GLU A N 1
ATOM 1431 C CA . GLU A 1 193 ? 2.502 -14.643 -11.322 1.00 93.62 193 GLU A CA 1
ATOM 1432 C C . GLU A 1 193 ? 3.760 -14.850 -10.479 1.00 93.62 193 GLU A C 1
ATOM 1434 O O . GLU A 1 193 ? 4.615 -13.968 -10.366 1.00 93.62 193 GLU A O 1
ATOM 1439 N N . VAL A 1 194 ? 3.873 -16.026 -9.863 1.00 95.19 194 VAL A N 1
ATOM 1440 C CA . VAL A 1 194 ? 5.077 -16.388 -9.116 1.00 95.19 194 VAL A CA 1
ATOM 1441 C C . VAL A 1 194 ? 6.224 -16.619 -10.094 1.00 95.19 194 VAL A C 1
ATOM 1443 O O . VAL A 1 194 ? 6.112 -17.400 -11.038 1.00 95.19 194 VAL A O 1
ATOM 1446 N N . GLY A 1 195 ? 7.364 -16.000 -9.822 1.00 92.94 195 GLY A N 1
ATOM 1447 C CA . GLY A 1 195 ? 8.601 -16.255 -10.543 1.00 92.94 195 GLY A CA 1
ATOM 1448 C C . GLY A 1 195 ? 9.810 -15.753 -9.769 1.00 92.94 195 GLY A C 1
ATOM 1449 O O . GLY A 1 195 ? 9.715 -15.406 -8.590 1.00 92.94 195 GLY A O 1
ATOM 1450 N N . VAL A 1 196 ? 10.973 -15.771 -10.417 1.00 90.69 196 VAL A N 1
ATOM 1451 C CA . VAL A 1 196 ? 12.245 -15.385 -9.799 1.00 90.69 196 VAL A CA 1
ATOM 1452 C C . VAL A 1 196 ? 12.773 -14.142 -10.491 1.00 90.69 196 VAL A C 1
ATOM 1454 O O . VAL A 1 196 ? 13.123 -14.187 -11.666 1.00 90.69 196 VAL A O 1
ATOM 1457 N N . TYR A 1 197 ? 12.869 -13.046 -9.746 1.00 84.88 197 TYR A N 1
ATOM 1458 C CA . TYR A 1 197 ? 13.384 -11.777 -10.246 1.00 84.88 197 TYR A CA 1
ATOM 1459 C C . TYR A 1 197 ? 14.266 -11.119 -9.185 1.00 84.88 197 TYR A C 1
ATOM 1461 O O . TYR A 1 197 ? 13.993 -11.208 -7.987 1.00 84.88 197 TYR A O 1
ATOM 1469 N N . HIS A 1 198 ? 15.381 -10.526 -9.618 1.00 81.38 198 HIS A N 1
ATOM 1470 C CA . HIS A 1 198 ? 16.392 -9.922 -8.740 1.00 81.38 198 HIS A CA 1
ATOM 1471 C C . HIS A 1 198 ? 16.816 -10.797 -7.543 1.00 81.38 198 HIS A C 1
ATOM 1473 O O . HIS A 1 198 ? 17.066 -10.293 -6.455 1.00 81.38 198 HIS A O 1
ATOM 1479 N N . GLY A 1 199 ? 16.918 -12.118 -7.722 1.00 84.06 199 GLY A N 1
ATOM 1480 C CA . GLY A 1 199 ? 17.422 -13.024 -6.682 1.00 84.06 199 GLY A CA 1
ATOM 1481 C C . GLY A 1 199 ? 16.413 -13.409 -5.592 1.00 84.06 199 GLY A C 1
ATOM 1482 O O . GLY A 1 199 ? 16.817 -13.998 -4.591 1.00 84.06 199 GLY A O 1
ATOM 1483 N N . ALA A 1 200 ? 15.121 -13.126 -5.779 1.00 87.62 200 ALA A N 1
ATOM 1484 C CA . ALA A 1 200 ? 14.047 -13.610 -4.913 1.00 87.62 200 ALA A CA 1
ATOM 1485 C C . ALA A 1 200 ? 12.928 -14.275 -5.720 1.00 87.62 200 ALA A C 1
ATOM 1487 O O . ALA A 1 200 ? 12.600 -13.833 -6.819 1.00 87.62 200 ALA A O 1
ATOM 1488 N N . MET A 1 201 ? 12.327 -15.320 -5.146 1.00 92.56 201 MET A N 1
ATOM 1489 C CA . MET A 1 201 ? 11.070 -15.882 -5.636 1.00 92.56 201 MET A CA 1
ATOM 1490 C C . MET A 1 201 ? 9.907 -15.104 -5.018 1.00 92.56 201 MET A C 1
ATOM 1492 O O . MET A 1 201 ? 9.813 -15.021 -3.794 1.00 92.56 201 MET A O 1
ATOM 1496 N N . SER A 1 202 ? 9.057 -14.506 -5.847 1.00 94.56 202 SER A N 1
ATOM 1497 C CA . SER A 1 202 ? 7.927 -13.678 -5.412 1.00 94.56 202 SER A CA 1
ATOM 1498 C C . SER A 1 202 ? 6.900 -13.534 -6.540 1.00 94.56 202 SER A C 1
ATOM 1500 O O . SER A 1 202 ? 7.110 -14.072 -7.626 1.00 94.56 202 SER A O 1
ATOM 1502 N N . TYR A 1 203 ? 5.806 -12.804 -6.310 1.00 95.31 203 TYR A N 1
ATOM 1503 C CA . TYR A 1 203 ? 4.952 -12.344 -7.405 1.00 95.31 203 TYR A CA 1
ATOM 1504 C C . TYR A 1 203 ? 5.660 -11.247 -8.213 1.00 95.31 203 TYR A C 1
ATOM 1506 O O . TYR A 1 203 ? 6.294 -10.350 -7.643 1.00 95.31 203 TYR A O 1
ATOM 1514 N N . LEU A 1 204 ? 5.529 -11.317 -9.537 1.00 94.12 204 LEU A N 1
ATOM 1515 C CA . LEU A 1 204 ? 5.958 -10.290 -10.483 1.00 94.12 204 LEU A CA 1
ATOM 1516 C C . LEU A 1 204 ? 5.038 -10.233 -11.709 1.00 94.12 204 LEU A C 1
ATOM 1518 O O . LEU A 1 204 ? 4.288 -11.170 -11.988 1.00 94.12 204 LEU A O 1
ATOM 1522 N N . LEU A 1 205 ? 5.101 -9.129 -12.451 1.00 92.19 205 LEU A N 1
ATOM 1523 C CA . LEU A 1 205 ? 4.402 -8.992 -13.729 1.00 92.19 205 LEU A CA 1
ATOM 1524 C C . LEU A 1 205 ? 5.252 -9.595 -14.852 1.00 92.19 205 LEU A C 1
ATOM 1526 O O . LEU A 1 205 ? 6.286 -9.044 -15.229 1.00 92.19 205 LEU A O 1
ATOM 1530 N N . GLN A 1 206 ? 4.800 -10.726 -15.387 1.00 91.94 206 GLN A N 1
ATOM 1531 C CA . GLN A 1 206 ? 5.446 -11.426 -16.492 1.00 91.94 206 GLN A CA 1
ATOM 1532 C C . GLN A 1 206 ? 4.407 -11.987 -17.464 1.00 91.94 206 GLN A C 1
ATOM 1534 O O . GLN A 1 206 ? 3.253 -12.210 -17.094 1.00 91.94 206 GLN A O 1
ATOM 1539 N N . ASP A 1 207 ? 4.810 -12.197 -18.712 1.00 89.88 207 ASP A N 1
ATOM 1540 C CA . ASP A 1 207 ? 3.999 -12.884 -19.706 1.00 89.88 207 ASP A CA 1
ATOM 1541 C C . ASP A 1 207 ? 4.164 -14.413 -19.630 1.00 89.88 207 ASP A C 1
ATOM 1543 O O . ASP A 1 207 ? 4.881 -14.961 -18.790 1.00 89.88 207 ASP A O 1
ATOM 1547 N N . ARG A 1 208 ? 3.496 -15.128 -20.542 1.00 89.44 208 ARG A N 1
ATOM 1548 C CA . ARG A 1 208 ? 3.517 -16.600 -20.591 1.00 89.44 208 ARG A CA 1
ATOM 1549 C C . ARG A 1 208 ? 4.890 -17.190 -20.916 1.00 89.44 208 ARG A C 1
ATOM 1551 O O . ARG A 1 208 ? 5.093 -18.381 -20.690 1.00 89.44 208 ARG A O 1
ATOM 1558 N N . GLU A 1 209 ? 5.794 -16.400 -21.484 1.00 91.12 209 GLU A N 1
ATOM 1559 C CA . GLU A 1 209 ? 7.170 -16.797 -21.784 1.00 91.12 209 GLU A CA 1
ATOM 1560 C C . GLU A 1 209 ? 8.132 -16.409 -20.646 1.00 91.12 209 GLU A C 1
ATOM 1562 O O . GLU A 1 209 ? 9.341 -16.625 -20.755 1.00 91.12 209 GLU A O 1
ATOM 1567 N N . GLY A 1 210 ? 7.605 -15.860 -19.544 1.00 86.75 210 GLY A N 1
ATOM 1568 C CA . GLY A 1 210 ? 8.385 -15.374 -18.411 1.00 86.75 210 GLY A CA 1
ATOM 1569 C C . GLY A 1 210 ? 9.110 -14.061 -18.702 1.00 86.75 210 GLY A C 1
ATOM 1570 O O . GLY A 1 210 ? 10.057 -13.726 -17.992 1.00 86.75 210 GLY A O 1
ATOM 1571 N N . GLN A 1 211 ? 8.712 -13.327 -19.749 1.00 89.31 211 GLN A N 1
ATOM 1572 C CA . GLN A 1 211 ? 9.254 -12.000 -20.021 1.00 89.31 211 GLN A CA 1
ATOM 1573 C C . GLN A 1 211 ? 8.572 -10.965 -19.140 1.00 89.31 211 GLN A C 1
ATOM 1575 O O . GLN A 1 211 ? 7.360 -10.989 -18.937 1.00 89.31 211 GLN A O 1
ATOM 1580 N N . ILE A 1 212 ? 9.367 -10.035 -18.632 1.00 87.69 212 ILE A N 1
ATOM 1581 C CA . ILE A 1 212 ? 8.912 -8.988 -17.728 1.00 87.69 212 ILE A CA 1
ATOM 1582 C C . ILE A 1 212 ? 7.987 -8.009 -18.456 1.00 87.69 212 ILE A C 1
ATOM 1584 O O . ILE A 1 212 ? 8.313 -7.505 -19.532 1.00 87.69 212 ILE A O 1
ATOM 1588 N N . ILE A 1 213 ? 6.847 -7.699 -17.836 1.00 87.50 213 ILE A N 1
ATOM 1589 C CA . ILE A 1 213 ? 5.895 -6.704 -18.337 1.00 87.50 213 ILE A CA 1
ATOM 1590 C C . ILE A 1 213 ? 6.156 -5.372 -17.632 1.00 87.50 213 ILE A C 1
ATOM 1592 O O . ILE A 1 213 ? 6.164 -5.304 -16.404 1.00 87.50 213 ILE A O 1
ATOM 1596 N N . GLY A 1 214 ? 6.336 -4.305 -18.415 1.00 87.31 214 GLY A N 1
ATOM 1597 C CA . GLY A 1 214 ? 6.587 -2.960 -17.896 1.00 87.31 214 GLY A CA 1
ATOM 1598 C C . GLY A 1 214 ? 5.455 -2.471 -16.978 1.00 87.31 214 GLY A C 1
ATOM 1599 O O . GLY A 1 214 ? 4.292 -2.505 -17.394 1.00 87.31 214 GLY A O 1
ATOM 1600 N N . PRO A 1 215 ? 5.763 -2.000 -15.756 1.00 91.12 215 PRO A N 1
ATOM 1601 C CA . PRO A 1 215 ? 4.751 -1.548 -14.821 1.00 91.12 215 PRO A CA 1
ATOM 1602 C C . PRO A 1 215 ? 4.277 -0.147 -15.220 1.00 91.12 215 PRO A C 1
ATOM 1604 O O . PRO A 1 215 ? 5.002 0.610 -15.869 1.00 91.12 215 PRO A O 1
ATOM 1607 N N . HIS A 1 216 ? 3.056 0.209 -14.833 1.00 93.69 216 HIS A N 1
ATOM 1608 C CA . HIS A 1 216 ? 2.548 1.564 -15.027 1.00 93.69 216 HIS A CA 1
ATOM 1609 C C . HIS A 1 216 ? 1.756 2.079 -13.825 1.00 93.69 216 HIS A C 1
ATOM 1611 O O . HIS A 1 216 ? 0.937 1.351 -13.256 1.00 93.69 216 HIS A O 1
ATOM 1617 N N . SER A 1 217 ? 2.012 3.326 -13.438 1.00 94.00 217 SER A N 1
ATOM 1618 C CA . SER A 1 217 ? 1.334 4.044 -12.361 1.00 94.00 217 SER A CA 1
ATOM 1619 C C . SER A 1 217 ? 1.701 5.525 -12.411 1.00 94.00 217 SER A C 1
ATOM 1621 O O . SER A 1 217 ? 2.856 5.888 -12.625 1.00 94.00 217 SER A O 1
ATOM 1623 N N . ILE A 1 218 ? 0.746 6.400 -12.109 1.00 92.81 218 ILE A N 1
ATOM 1624 C CA . ILE A 1 218 ? 1.019 7.829 -11.921 1.00 92.81 218 ILE A CA 1
ATOM 1625 C C . ILE A 1 218 ? 1.944 8.091 -10.720 1.00 92.81 218 ILE A C 1
ATOM 1627 O O . ILE A 1 218 ? 2.750 9.022 -10.721 1.00 92.81 218 ILE A O 1
ATOM 1631 N N . GLY A 1 219 ? 1.848 7.251 -9.687 1.00 89.12 219 GLY A N 1
ATOM 1632 C CA . GLY A 1 219 ? 2.784 7.236 -8.574 1.00 89.12 219 GLY A CA 1
ATOM 1633 C C . GLY A 1 219 ? 4.018 6.445 -8.975 1.00 89.12 219 GLY A C 1
ATOM 1634 O O . GLY A 1 219 ? 4.013 5.220 -8.853 1.00 89.12 219 GLY A O 1
ATOM 1635 N N . VAL A 1 220 ? 5.068 7.134 -9.427 1.00 85.19 220 VAL A N 1
ATOM 1636 C CA . VAL A 1 220 ? 6.297 6.495 -9.930 1.00 85.19 220 VAL A CA 1
ATOM 1637 C C . VAL A 1 220 ? 6.917 5.540 -8.910 1.00 85.19 220 VAL A C 1
ATOM 1639 O O . VAL A 1 220 ? 7.487 4.530 -9.291 1.00 85.19 220 VAL A O 1
ATOM 1642 N N . GLY A 1 221 ? 6.796 5.780 -7.599 1.00 84.62 221 GLY A N 1
ATOM 1643 C CA . GLY A 1 221 ? 7.224 4.862 -6.533 1.00 84.62 221 GLY A CA 1
ATOM 1644 C C . GLY A 1 221 ? 6.523 3.499 -6.513 1.00 84.62 221 GLY A C 1
ATOM 1645 O O . GLY A 1 221 ? 7.075 2.561 -5.940 1.00 84.62 221 GLY A O 1
ATOM 1646 N N . LEU A 1 222 ? 5.359 3.372 -7.155 1.00 89.00 222 LEU A N 1
ATOM 1647 C CA . LEU A 1 222 ? 4.628 2.110 -7.304 1.00 89.00 222 LEU A CA 1
ATOM 1648 C C . LEU A 1 222 ? 4.958 1.379 -8.613 1.00 89.00 222 LEU A C 1
ATOM 1650 O O . LEU A 1 222 ? 4.659 0.193 -8.712 1.00 89.00 222 LEU A O 1
ATOM 1654 N N . GLU A 1 223 ? 5.604 2.040 -9.583 1.00 87.31 223 GLU A N 1
ATOM 1655 C CA . GLU A 1 223 ? 6.087 1.410 -10.820 1.00 87.31 223 GLU A CA 1
ATOM 1656 C C . GLU A 1 223 ? 7.302 0.523 -10.513 1.00 87.31 223 GLU A C 1
ATOM 1658 O O . GLU A 1 223 ? 8.464 0.931 -10.615 1.00 87.31 223 GLU A O 1
ATOM 1663 N N . TYR A 1 224 ? 7.030 -0.699 -10.067 1.00 82.19 224 TYR A N 1
ATOM 1664 C CA . TYR A 1 224 ? 8.038 -1.726 -9.858 1.00 82.19 224 TYR A CA 1
ATOM 1665 C C . TYR A 1 224 ? 7.516 -3.092 -10.314 1.00 82.19 224 TYR A C 1
ATOM 1667 O O . TYR A 1 224 ? 6.313 -3.311 -10.416 1.00 82.19 224 TYR A O 1
ATOM 1675 N N . LEU A 1 225 ? 8.439 -3.993 -10.644 1.00 80.56 225 LEU A N 1
ATOM 1676 C CA . LEU A 1 225 ? 8.144 -5.224 -11.382 1.00 80.56 225 LEU A CA 1
ATOM 1677 C C . LEU A 1 225 ? 7.768 -6.411 -10.496 1.00 80.56 225 LEU A C 1
ATOM 1679 O O . LEU A 1 225 ? 7.015 -7.282 -10.924 1.00 80.56 225 LEU A O 1
ATOM 1683 N N . GLY A 1 226 ? 8.294 -6.449 -9.271 1.00 87.00 226 GLY A N 1
ATOM 1684 C CA . GLY A 1 226 ? 8.040 -7.511 -8.298 1.00 87.00 226 GLY A CA 1
ATOM 1685 C C . GLY A 1 226 ? 7.613 -6.966 -6.941 1.00 87.00 226 GLY A C 1
ATOM 1686 O O . GLY A 1 226 ? 7.677 -5.776 -6.677 1.00 87.00 226 GLY A O 1
ATOM 1687 N N . VAL A 1 227 ? 7.201 -7.832 -6.034 1.00 93.44 227 VAL A N 1
ATOM 1688 C CA . VAL A 1 227 ? 6.835 -7.423 -4.671 1.00 93.44 227 VAL A CA 1
ATOM 1689 C C . VAL A 1 227 ? 7.696 -8.154 -3.652 1.00 93.44 227 VAL A C 1
ATOM 1691 O O . VAL A 1 227 ? 8.284 -9.193 -3.960 1.00 93.44 227 VAL A O 1
ATOM 1694 N N . GLY A 1 228 ? 7.832 -7.614 -2.442 1.00 94.19 228 GLY A N 1
ATOM 1695 C CA . GLY A 1 228 ? 8.578 -8.283 -1.381 1.00 94.19 228 GLY A CA 1
ATOM 1696 C C . GLY A 1 228 ? 8.043 -9.699 -1.120 1.00 94.19 228 GLY A C 1
ATOM 1697 O O . GLY A 1 228 ? 6.826 -9.870 -1.018 1.00 94.19 228 GLY A O 1
ATOM 1698 N N . PRO A 1 229 ? 8.911 -10.719 -0.979 1.00 95.19 229 PRO A N 1
ATOM 1699 C CA . PRO A 1 229 ? 8.478 -12.108 -0.803 1.00 95.19 229 PRO A CA 1
ATOM 1700 C C . PRO A 1 229 ? 7.623 -12.313 0.456 1.00 95.19 229 PRO A C 1
ATOM 1702 O O . PRO A 1 229 ? 6.763 -13.187 0.485 1.00 95.19 229 PRO A O 1
ATOM 1705 N N . GLU A 1 230 ? 7.803 -11.479 1.484 1.00 96.31 230 GLU A N 1
ATOM 1706 C CA . GLU A 1 230 ? 6.970 -11.520 2.690 1.00 96.31 230 GLU A CA 1
ATOM 1707 C C . GLU A 1 230 ? 5.532 -11.052 2.421 1.00 96.31 230 GLU A C 1
ATOM 1709 O O . GLU A 1 230 ? 4.599 -11.670 2.919 1.00 96.31 230 GLU A O 1
ATOM 1714 N N . LEU A 1 231 ? 5.315 -10.048 1.562 1.00 96.94 231 LEU A N 1
ATOM 1715 C CA . LEU A 1 231 ? 3.960 -9.648 1.154 1.00 96.94 231 LEU A CA 1
ATOM 1716 C C . LEU A 1 231 ? 3.284 -10.724 0.301 1.00 96.94 231 LEU A C 1
ATOM 1718 O O . LEU A 1 231 ? 2.104 -11.000 0.500 1.00 96.94 231 LEU A O 1
ATOM 1722 N N . SER A 1 232 ? 4.037 -11.370 -0.593 1.00 96.50 232 SER A N 1
ATOM 1723 C CA . SER A 1 232 ? 3.572 -12.537 -1.354 1.00 96.50 232 SER A CA 1
ATOM 1724 C C . SER A 1 232 ? 3.088 -13.651 -0.427 1.00 96.50 232 SER A C 1
ATOM 1726 O O . SER A 1 232 ? 1.990 -14.176 -0.595 1.00 96.50 232 SER A O 1
ATOM 1728 N N . PHE A 1 233 ? 3.867 -13.952 0.613 1.00 97.06 233 PHE A N 1
ATOM 1729 C CA . PHE A 1 233 ? 3.488 -14.928 1.629 1.00 97.06 233 PHE A CA 1
ATOM 1730 C C . PHE A 1 233 ? 2.246 -14.498 2.429 1.00 97.06 233 PHE A C 1
ATOM 1732 O O . PHE A 1 233 ? 1.350 -15.310 2.668 1.00 97.06 233 PHE A O 1
ATOM 1739 N N . LEU A 1 234 ? 2.146 -13.222 2.817 1.00 97.94 234 LEU A N 1
ATOM 1740 C CA . LEU A 1 234 ? 0.973 -12.694 3.522 1.00 97.94 234 LEU A CA 1
ATOM 1741 C C . LEU A 1 234 ? -0.298 -12.735 2.659 1.00 97.94 234 LEU A C 1
ATOM 1743 O O . LEU A 1 234 ? -1.377 -12.976 3.199 1.00 97.94 234 LEU A O 1
ATOM 1747 N N . LYS A 1 235 ? -0.177 -12.562 1.336 1.00 97.44 235 LYS A N 1
ATOM 1748 C CA . LYS A 1 235 ? -1.277 -12.782 0.386 1.00 97.44 235 LYS A CA 1
ATOM 1749 C C . LYS A 1 235 ? -1.707 -14.244 0.370 1.00 97.44 235 LYS A C 1
ATOM 1751 O O . LYS A 1 235 ? -2.886 -14.534 0.547 1.00 97.44 235 LYS A O 1
ATOM 1756 N N . ASP A 1 236 ? -0.767 -15.160 0.153 1.00 97.38 236 ASP A N 1
ATOM 1757 C CA . ASP A 1 236 ? -1.082 -16.579 -0.054 1.00 97.38 236 ASP A CA 1
ATOM 1758 C C . ASP A 1 236 ? -1.652 -17.244 1.207 1.00 97.38 236 ASP A C 1
ATOM 1760 O O . ASP A 1 236 ? -2.485 -18.145 1.122 1.00 97.38 236 ASP A O 1
ATOM 1764 N N . THR A 1 237 ? -1.245 -16.770 2.385 1.00 97.69 237 THR A N 1
ATOM 1765 C CA . THR A 1 237 ? -1.796 -17.210 3.677 1.00 97.69 237 THR A CA 1
ATOM 1766 C C . THR A 1 237 ? -3.122 -16.542 4.039 1.00 97.69 237 THR A C 1
ATOM 1768 O O . THR A 1 237 ? -3.752 -16.938 5.017 1.00 97.69 237 THR A O 1
ATOM 1771 N N . GLY A 1 238 ? -3.553 -15.529 3.282 1.00 97.56 238 GLY A N 1
ATOM 1772 C CA . GLY A 1 238 ? -4.741 -14.731 3.586 1.00 97.56 238 GLY A CA 1
ATOM 1773 C C . GLY A 1 238 ? -4.579 -13.810 4.798 1.00 97.56 238 GLY A C 1
ATOM 1774 O O . GLY A 1 238 ? -5.566 -13.253 5.274 1.00 97.56 238 GLY A O 1
ATOM 1775 N N . ARG A 1 239 ? -3.353 -13.633 5.311 1.00 98.25 239 ARG A N 1
ATOM 1776 C CA . ARG A 1 239 ? -3.090 -12.745 6.449 1.00 98.25 239 ARG A CA 1
ATOM 1777 C C . ARG A 1 239 ? -3.224 -11.271 6.067 1.00 98.25 239 ARG A C 1
ATOM 1779 O O . ARG A 1 239 ? -3.623 -10.475 6.917 1.00 98.25 239 ARG A O 1
ATOM 1786 N N . ALA A 1 240 ? -2.898 -10.909 4.827 1.00 98.19 240 ALA A N 1
ATOM 1787 C CA . ALA A 1 240 ? -3.109 -9.570 4.287 1.00 98.19 240 ALA A CA 1
ATOM 1788 C C . ALA A 1 240 ? -4.009 -9.604 3.046 1.00 98.19 240 ALA A C 1
ATOM 1790 O O . ALA A 1 240 ? -3.941 -10.516 2.222 1.00 98.19 240 ALA A O 1
ATOM 1791 N N . GLU A 1 241 ? -4.839 -8.577 2.919 1.00 98.00 241 GLU A N 1
ATOM 1792 C CA . GLU A 1 241 ? -5.735 -8.348 1.794 1.00 98.00 241 GLU A CA 1
ATOM 1793 C C . GLU A 1 241 ? -5.087 -7.346 0.830 1.00 98.00 241 GLU A C 1
ATOM 1795 O O . GLU A 1 241 ? -4.486 -6.362 1.266 1.00 98.00 241 GLU A O 1
ATOM 1800 N N . PHE A 1 242 ? -5.232 -7.560 -0.478 1.00 98.00 242 PHE A N 1
ATOM 1801 C CA . PHE A 1 242 ? -4.668 -6.669 -1.492 1.00 98.00 242 PHE A CA 1
ATOM 1802 C C . PHE A 1 242 ? -5.748 -6.190 -2.453 1.00 98.00 242 PHE A C 1
ATOM 1804 O O . PHE A 1 242 ? -6.484 -6.988 -3.032 1.00 98.00 242 PHE A O 1
ATOM 1811 N N . TYR A 1 243 ? -5.827 -4.873 -2.615 1.00 98.25 243 TYR A N 1
ATOM 1812 C CA . TYR A 1 243 ? -6.785 -4.190 -3.477 1.00 98.25 243 TYR A CA 1
ATOM 1813 C C . TYR A 1 243 ? -6.060 -3.267 -4.445 1.00 98.25 243 TYR A C 1
ATOM 1815 O O . TYR A 1 243 ? -4.860 -3.036 -4.327 1.00 98.25 243 TYR A O 1
ATOM 1823 N N . THR A 1 244 ? -6.795 -2.723 -5.411 1.00 98.06 244 THR A N 1
ATOM 1824 C CA . THR A 1 244 ? -6.209 -1.899 -6.467 1.00 98.06 244 THR A CA 1
ATOM 1825 C C . THR A 1 244 ? -6.951 -0.581 -6.642 1.00 98.06 244 THR A C 1
ATOM 1827 O O . THR A 1 244 ? -8.181 -0.523 -6.524 1.00 98.06 244 THR A O 1
ATOM 1830 N N . VAL A 1 245 ? -6.203 0.461 -6.987 1.00 98.19 245 VAL A N 1
ATOM 1831 C CA . VAL A 1 245 ? -6.701 1.819 -7.237 1.00 98.19 245 VAL A CA 1
ATOM 1832 C C . VAL A 1 245 ? -6.115 2.342 -8.543 1.00 98.19 245 VAL A C 1
ATOM 1834 O O . VAL A 1 245 ? -4.929 2.162 -8.795 1.00 98.19 245 VAL A O 1
ATOM 1837 N N . THR A 1 246 ? -6.940 2.964 -9.380 1.00 98.38 246 THR A N 1
ATOM 1838 C CA . THR A 1 246 ? -6.508 3.566 -10.655 1.00 98.38 246 THR A CA 1
ATOM 1839 C C . THR A 1 246 ? -5.822 4.915 -10.455 1.00 98.38 246 THR A C 1
ATOM 1841 O O . THR A 1 246 ? -6.016 5.580 -9.437 1.00 98.38 246 THR A O 1
ATOM 1844 N N . ASP A 1 247 ? -5.075 5.362 -11.463 1.00 97.00 247 ASP A N 1
ATOM 1845 C CA . ASP A 1 247 ? -4.393 6.660 -11.442 1.00 97.00 247 ASP A CA 1
ATOM 1846 C C . ASP A 1 247 ? -5.367 7.823 -11.203 1.00 97.00 247 ASP A C 1
ATOM 1848 O O . ASP A 1 247 ? -5.068 8.745 -10.443 1.00 97.00 247 ASP A O 1
ATOM 1852 N N . GLN A 1 248 ? -6.558 7.757 -11.808 1.00 96.50 248 GLN A N 1
ATOM 1853 C CA . GLN A 1 248 ? -7.592 8.775 -11.628 1.00 96.50 248 GLN A CA 1
ATOM 1854 C C . GLN A 1 248 ? -8.111 8.804 -10.186 1.00 96.50 248 GLN A C 1
ATOM 1856 O O . GLN A 1 248 ? -8.215 9.870 -9.588 1.00 96.50 248 GLN A O 1
ATOM 1861 N N . GLU A 1 249 ? -8.382 7.637 -9.598 1.00 97.19 249 GLU A N 1
ATOM 1862 C CA . GLU A 1 249 ? -8.826 7.542 -8.205 1.00 97.19 249 GLU A CA 1
ATOM 1863 C C . GLU A 1 249 ? -7.756 8.079 -7.236 1.00 97.19 249 GLU A C 1
ATOM 1865 O O . GLU A 1 249 ? -8.084 8.788 -6.281 1.00 97.19 249 GLU A O 1
ATOM 1870 N N . ALA A 1 250 ? -6.475 7.797 -7.498 1.00 96.75 250 ALA A N 1
ATOM 1871 C CA . ALA A 1 250 ? -5.362 8.331 -6.716 1.00 96.75 250 ALA A CA 1
ATOM 1872 C C . ALA A 1 250 ? -5.251 9.862 -6.831 1.00 96.75 250 ALA A C 1
ATOM 1874 O O . ALA A 1 250 ? -5.072 10.540 -5.818 1.00 96.75 250 ALA A O 1
ATOM 1875 N N . LEU A 1 251 ? -5.405 10.428 -8.033 1.00 95.94 251 LEU A N 1
ATOM 1876 C CA . LEU A 1 251 ? -5.436 11.882 -8.245 1.00 95.94 251 LEU A CA 1
ATOM 1877 C C . LEU A 1 251 ? -6.603 12.555 -7.519 1.00 95.94 251 LEU A C 1
ATOM 1879 O O . LEU A 1 251 ? -6.435 13.611 -6.898 1.00 95.94 251 LEU A O 1
ATOM 1883 N N . ASP A 1 252 ? -7.783 11.943 -7.564 1.00 95.06 252 ASP A N 1
ATOM 1884 C CA . ASP A 1 252 ? -8.967 12.465 -6.890 1.00 95.06 252 ASP A CA 1
ATOM 1885 C C . ASP A 1 252 ? -8.755 12.503 -5.369 1.00 95.06 252 ASP A C 1
ATOM 1887 O O . ASP A 1 252 ? -9.091 13.497 -4.716 1.00 95.06 252 ASP A O 1
ATOM 1891 N N . ALA A 1 253 ? -8.139 11.460 -4.803 1.00 93.50 253 ALA A N 1
ATOM 1892 C CA . ALA A 1 253 ? -7.782 11.402 -3.388 1.00 93.50 253 ALA A CA 1
ATOM 1893 C C . ALA A 1 253 ? -6.690 12.411 -3.008 1.00 93.50 253 ALA A C 1
ATOM 1895 O O . ALA A 1 253 ? -6.827 13.094 -1.991 1.00 93.50 253 ALA A O 1
ATOM 1896 N N . TYR A 1 254 ? -5.658 12.571 -3.844 1.00 93.94 254 TYR A N 1
ATOM 1897 C CA . TYR A 1 254 ? -4.625 13.598 -3.679 1.00 93.94 254 TYR A CA 1
ATOM 1898 C C . TYR A 1 254 ? -5.256 14.991 -3.551 1.00 93.94 254 TYR A C 1
ATOM 1900 O O . TYR A 1 254 ? -5.023 15.718 -2.581 1.00 93.94 254 TYR A O 1
ATOM 1908 N N . HIS A 1 255 ? -6.111 15.357 -4.513 1.00 93.25 255 HIS A N 1
ATOM 1909 C CA . HIS A 1 255 ? -6.762 16.664 -4.532 1.00 93.25 255 HIS A CA 1
ATOM 1910 C C . HIS A 1 255 ? -7.719 16.852 -3.360 1.00 93.25 255 HIS A C 1
ATOM 1912 O O . HIS A 1 255 ? -7.842 17.963 -2.841 1.00 93.25 255 HIS A O 1
ATOM 1918 N N . ARG A 1 256 ? -8.402 15.783 -2.949 1.00 90.44 256 ARG A N 1
ATOM 1919 C CA . ARG A 1 256 ? -9.295 15.799 -1.796 1.00 90.44 256 ARG A CA 1
ATOM 1920 C C . ARG A 1 256 ? -8.525 16.085 -0.513 1.00 90.44 256 ARG A C 1
ATOM 1922 O O . ARG A 1 256 ? -8.889 17.031 0.177 1.00 90.44 256 ARG A O 1
ATOM 1929 N N . LEU A 1 257 ? -7.443 15.354 -0.242 1.00 88.38 257 LEU A N 1
ATOM 1930 C CA . LEU A 1 257 ? -6.654 15.551 0.975 1.00 88.38 257 LEU A CA 1
ATOM 1931 C C . LEU A 1 257 ? -6.045 16.962 1.035 1.00 88.38 257 LEU A C 1
ATOM 1933 O O . LEU A 1 257 ? -6.125 17.629 2.065 1.00 88.38 257 LEU A O 1
ATOM 1937 N N . CYS A 1 258 ? -5.556 17.473 -0.100 1.00 89.50 258 CYS A N 1
ATOM 1938 C CA . CYS A 1 258 ? -5.056 18.847 -0.185 1.00 89.50 258 CYS A CA 1
ATOM 1939 C C . CYS A 1 258 ? -6.134 19.891 0.151 1.00 89.50 258 CYS A C 1
ATOM 1941 O O . CYS A 1 258 ? -5.833 20.916 0.756 1.00 89.50 258 CYS A O 1
ATOM 1943 N N . ARG A 1 259 ? -7.386 19.669 -0.273 1.00 88.81 259 ARG A N 1
ATOM 1944 C CA . ARG A 1 259 ? -8.492 20.620 -0.061 1.00 88.81 259 ARG A CA 1
ATOM 1945 C C . ARG A 1 259 ? -9.094 20.535 1.337 1.00 88.81 259 ARG A C 1
ATOM 1947 O O . ARG A 1 259 ? -9.536 21.561 1.841 1.00 88.81 259 ARG A O 1
ATOM 1954 N N . LEU A 1 260 ? -9.170 19.334 1.908 1.00 85.31 260 LEU A N 1
ATOM 1955 C CA . LEU A 1 260 ? -9.809 19.101 3.202 1.00 85.31 260 LEU A CA 1
ATOM 1956 C C . LEU A 1 260 ? -8.862 19.404 4.363 1.00 85.31 260 LEU A C 1
ATOM 1958 O O . LEU A 1 260 ? -9.228 20.175 5.245 1.00 85.31 260 LEU A O 1
ATOM 1962 N N . ASP A 1 261 ? -7.644 18.863 4.318 1.00 82.50 261 ASP A N 1
ATOM 1963 C CA . ASP A 1 261 ? -6.720 18.887 5.458 1.00 82.50 261 ASP A CA 1
ATOM 1964 C C . ASP A 1 261 ? -5.464 19.731 5.202 1.00 82.50 261 ASP A C 1
ATOM 1966 O O . ASP A 1 261 ? -4.637 19.912 6.094 1.00 82.50 261 ASP A O 1
ATOM 1970 N N . GLY A 1 262 ? -5.285 20.255 3.983 1.00 87.88 262 GLY A N 1
ATOM 1971 C CA . GLY A 1 262 ? -4.088 21.018 3.611 1.00 87.88 262 GLY A CA 1
ATOM 1972 C C . GLY A 1 262 ? -2.817 20.167 3.530 1.00 87.88 262 GLY A C 1
ATOM 1973 O O . GLY A 1 262 ? -1.719 20.709 3.409 1.00 87.88 262 GLY A O 1
ATOM 1974 N N . ILE A 1 263 ? -2.954 18.841 3.588 1.00 86.75 263 ILE A N 1
ATOM 1975 C CA . ILE A 1 263 ? -1.848 17.894 3.468 1.00 86.75 263 ILE A CA 1
ATOM 1976 C C . ILE A 1 263 ? -1.648 17.578 1.988 1.00 86.75 263 ILE A C 1
ATOM 1978 O O . ILE A 1 263 ? -2.597 17.245 1.282 1.00 86.75 263 ILE A O 1
ATOM 1982 N N . VAL A 1 264 ? -0.400 17.662 1.530 1.00 90.50 264 VAL A N 1
ATOM 1983 C CA . VAL A 1 264 ? 0.002 17.320 0.161 1.00 90.50 264 VAL A CA 1
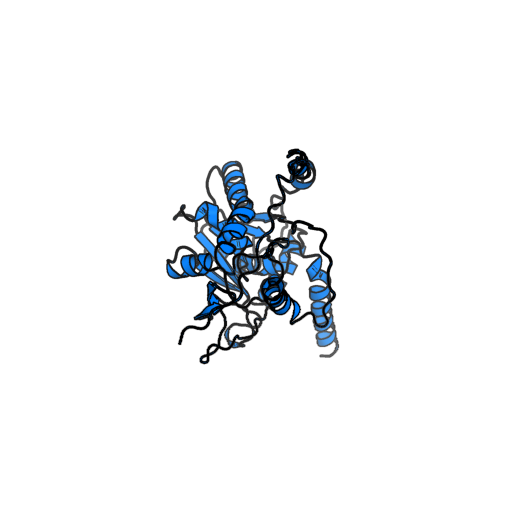ATOM 1984 C C . VAL A 1 264 ? 0.632 15.922 0.175 1.00 90.50 264 VAL A C 1
ATOM 1986 O O . VAL A 1 264 ? 1.827 15.804 0.466 1.00 90.50 264 VAL A O 1
ATOM 1989 N N . PRO A 1 265 ? -0.140 14.845 -0.074 1.00 91.69 265 PRO A N 1
ATOM 1990 C CA . PRO A 1 265 ? 0.387 13.485 -0.027 1.00 91.69 265 PRO A CA 1
ATOM 1991 C C . PRO A 1 265 ? 1.227 13.179 -1.265 1.00 91.69 265 PRO A C 1
ATOM 1993 O O . PRO A 1 265 ? 0.984 13.716 -2.342 1.00 91.69 265 PRO A O 1
ATOM 1996 N N . ALA A 1 266 ? 2.176 12.254 -1.148 1.00 93.62 266 ALA A N 1
ATOM 1997 C CA . ALA A 1 266 ? 2.775 11.648 -2.330 1.00 93.62 266 ALA A CA 1
ATOM 1998 C C . ALA A 1 266 ? 1.707 10.907 -3.156 1.00 93.62 266 ALA A C 1
ATOM 2000 O O . ALA A 1 266 ? 0.725 10.388 -2.605 1.00 93.62 266 ALA A O 1
ATOM 2001 N N . LEU A 1 267 ? 1.889 10.818 -4.474 1.00 94.81 267 LEU A N 1
ATOM 2002 C CA . LEU A 1 267 ? 0.953 10.079 -5.333 1.00 94.81 267 LEU A CA 1
ATOM 2003 C C . LEU A 1 267 ? 0.879 8.593 -4.955 1.00 94.81 267 LEU A C 1
ATOM 2005 O O . LEU A 1 267 ? -0.175 7.978 -5.086 1.00 94.81 267 LEU A O 1
ATOM 2009 N N . GLU A 1 268 ? 1.951 8.025 -4.403 1.00 95.06 268 GLU A N 1
ATOM 2010 C CA . GLU A 1 268 ? 1.958 6.672 -3.845 1.00 95.06 268 GLU A CA 1
ATOM 2011 C C . GLU A 1 268 ? 1.003 6.553 -2.646 1.00 95.06 268 GLU A C 1
ATOM 2013 O O . GLU A 1 268 ? 0.098 5.721 -2.655 1.00 95.06 268 GLU A O 1
ATOM 2018 N N . ALA A 1 269 ? 1.131 7.438 -1.650 1.00 93.25 269 ALA A N 1
ATOM 2019 C CA . ALA A 1 269 ? 0.242 7.473 -0.483 1.00 93.25 269 ALA A CA 1
ATOM 2020 C C . ALA A 1 269 ? -1.221 7.746 -0.880 1.00 93.25 269 ALA A C 1
ATOM 2022 O O . ALA A 1 269 ? -2.153 7.206 -0.282 1.00 93.25 269 ALA A O 1
ATOM 2023 N N . SER A 1 270 ? -1.422 8.526 -1.943 1.00 96.06 270 SER A N 1
ATOM 2024 C CA . SER A 1 270 ? -2.745 8.837 -2.491 1.00 96.06 270 SER A CA 1
ATOM 2025 C C . SER A 1 270 ? -3.499 7.596 -2.974 1.00 96.06 270 SER A C 1
ATOM 2027 O O . SER A 1 270 ? -4.724 7.581 -2.906 1.00 96.06 270 SER A O 1
ATOM 2029 N N . HIS A 1 271 ? -2.804 6.520 -3.366 1.00 97.56 271 HIS A N 1
ATOM 2030 C CA . HIS A 1 271 ? -3.462 5.251 -3.693 1.00 97.56 271 HIS A CA 1
ATOM 2031 C C . HIS A 1 271 ? -4.118 4.616 -2.462 1.00 97.56 271 HIS A C 1
ATOM 2033 O O . HIS A 1 271 ? -5.273 4.198 -2.522 1.00 97.56 271 HIS A O 1
ATOM 2039 N N . ALA A 1 272 ? -3.415 4.587 -1.327 1.00 95.50 272 ALA A N 1
ATOM 2040 C CA . ALA A 1 272 ? -3.969 4.069 -0.076 1.00 95.50 272 ALA A CA 1
ATOM 2041 C C . ALA A 1 272 ? -5.171 4.905 0.394 1.00 95.50 272 ALA A C 1
ATOM 2043 O O . ALA A 1 272 ? -6.184 4.354 0.820 1.00 95.50 272 ALA A O 1
ATOM 2044 N N . LEU A 1 273 ? -5.079 6.230 0.247 1.00 94.75 273 LEU A N 1
ATOM 2045 C CA . LEU A 1 273 ? -6.156 7.166 0.577 1.00 94.75 273 LEU A CA 1
ATOM 2046 C C . LEU A 1 273 ? -7.379 6.995 -0.330 1.00 94.75 273 LEU A C 1
ATOM 2048 O O . LEU A 1 273 ? -8.505 6.981 0.155 1.00 94.75 273 LEU A O 1
ATOM 2052 N N . ALA A 1 274 ? -7.178 6.818 -1.634 1.00 96.50 274 ALA A N 1
ATOM 2053 C CA . ALA A 1 274 ? -8.268 6.615 -2.585 1.00 96.50 274 ALA A CA 1
ATOM 2054 C C . ALA A 1 274 ? -9.080 5.351 -2.292 1.00 96.50 274 ALA A C 1
ATOM 2056 O O . ALA A 1 274 ? -10.296 5.329 -2.484 1.00 96.50 274 ALA A O 1
ATOM 2057 N N . PHE A 1 275 ? -8.430 4.303 -1.782 1.00 97.38 275 PHE A N 1
ATOM 2058 C CA . PHE A 1 275 ? -9.127 3.080 -1.403 1.00 97.38 275 PHE A CA 1
ATOM 2059 C C . PHE A 1 275 ? -10.137 3.297 -0.263 1.00 97.38 275 PHE A C 1
ATOM 2061 O O . PHE A 1 275 ? -11.127 2.568 -0.181 1.00 97.38 275 PHE A O 1
ATOM 2068 N N . LEU A 1 276 ? -9.956 4.326 0.573 1.00 92.69 276 LEU A N 1
ATOM 2069 C CA . LEU A 1 276 ? -10.881 4.634 1.667 1.00 92.69 276 LEU A CA 1
ATOM 2070 C C . LEU A 1 276 ? -12.299 4.951 1.186 1.00 92.69 276 LEU A C 1
ATOM 2072 O O . LEU A 1 276 ? -13.257 4.612 1.874 1.00 92.69 276 LEU A O 1
ATOM 2076 N N . GLU A 1 277 ? -12.455 5.520 -0.012 1.00 90.56 277 GLU A N 1
ATOM 2077 C CA . GLU A 1 277 ? -13.776 5.780 -0.605 1.00 90.56 277 GLU A CA 1
ATOM 2078 C C . GLU A 1 277 ? -14.571 4.489 -0.839 1.00 90.56 277 GLU A C 1
ATOM 2080 O O . GLU A 1 277 ? -15.799 4.489 -0.777 1.00 90.56 277 GLU A O 1
ATOM 2085 N N . LYS A 1 278 ? -13.869 3.379 -1.093 1.00 92.94 278 LYS A N 1
ATOM 2086 C CA . LYS A 1 278 ? -14.461 2.049 -1.284 1.00 92.94 278 LYS A CA 1
ATOM 2087 C C . LYS A 1 278 ? -14.604 1.317 0.047 1.00 92.94 278 LYS A C 1
ATOM 2089 O O . LYS A 1 278 ? -15.605 0.643 0.272 1.00 92.94 278 LYS A O 1
ATOM 2094 N N . LEU A 1 279 ? -13.604 1.446 0.919 1.00 91.69 279 LEU A N 1
ATOM 2095 C CA . LEU A 1 279 ? -13.528 0.717 2.179 1.00 91.69 279 LEU A CA 1
ATOM 2096 C C . LEU A 1 279 ? -14.485 1.279 3.231 1.00 91.69 279 LEU A C 1
ATOM 2098 O O . LEU A 1 279 ? -15.301 0.534 3.768 1.00 91.69 279 LEU A O 1
ATOM 2102 N N . CYS A 1 280 ? -14.418 2.575 3.530 1.00 88.56 280 CYS A N 1
ATOM 2103 C CA . CYS A 1 280 ? -15.112 3.156 4.678 1.00 88.56 280 CYS A CA 1
ATOM 2104 C C . CYS A 1 280 ? -16.645 2.998 4.657 1.00 88.56 280 CYS A C 1
ATOM 2106 O O . CYS A 1 280 ? -17.200 2.735 5.724 1.00 88.56 280 CYS A O 1
ATOM 2108 N N . PRO A 1 281 ? -17.354 3.059 3.507 1.00 90.12 281 PRO A N 1
ATOM 2109 C CA . PRO A 1 281 ? -18.795 2.787 3.468 1.00 90.12 281 PRO A CA 1
ATOM 2110 C C . PRO A 1 281 ? -19.189 1.370 3.910 1.00 90.12 281 PRO A C 1
ATOM 2112 O O . PRO A 1 281 ? -20.353 1.128 4.218 1.00 90.12 281 PRO A O 1
ATOM 2115 N N . THR A 1 282 ? -18.241 0.427 3.917 1.00 90.44 282 THR A N 1
ATOM 2116 C CA . THR A 1 282 ? -18.465 -0.968 4.331 1.00 90.44 282 THR A CA 1
ATOM 2117 C C . THR A 1 282 ? -18.197 -1.206 5.817 1.00 90.44 282 THR A C 1
ATOM 2119 O O . THR A 1 282 ? -18.502 -2.284 6.327 1.00 90.44 282 THR A O 1
ATOM 2122 N N . LEU A 1 283 ? -17.614 -0.227 6.514 1.00 87.00 283 LEU A N 1
ATOM 2123 C CA . LEU A 1 283 ? -17.159 -0.392 7.888 1.00 87.00 283 LEU A CA 1
ATOM 2124 C C . LEU A 1 283 ? -18.254 -0.024 8.897 1.00 87.00 283 LEU A C 1
ATOM 2126 O O . LEU A 1 283 ? -19.021 0.916 8.670 1.00 87.00 283 LEU A O 1
ATOM 2130 N N . PRO A 1 284 ? -18.315 -0.714 10.049 1.00 86.12 284 PRO A N 1
ATOM 2131 C CA . PRO A 1 284 ? -19.095 -0.250 11.184 1.00 86.12 284 PRO A CA 1
ATOM 2132 C C . PRO A 1 284 ? -18.625 1.129 11.657 1.00 86.12 284 PRO A C 1
ATOM 2134 O O . PRO A 1 284 ? -17.440 1.469 11.578 1.00 86.12 284 PRO A O 1
ATOM 2137 N N . ASN A 1 285 ? -19.547 1.896 12.237 1.00 81.56 285 ASN A N 1
ATOM 2138 C CA . ASN A 1 285 ? -19.193 3.123 12.947 1.00 81.56 285 ASN A CA 1
ATOM 2139 C C . ASN A 1 285 ? -18.141 2.829 14.032 1.00 81.56 285 ASN A C 1
ATOM 2141 O O . ASN A 1 285 ? -18.169 1.762 14.647 1.00 81.56 285 ASN A O 1
ATOM 2145 N N . CYS A 1 286 ? -17.257 3.795 14.294 1.00 81.00 286 CYS A N 1
ATOM 2146 C CA . CYS A 1 286 ? -16.194 3.694 15.302 1.00 81.00 286 CYS A CA 1
ATOM 2147 C C . CYS A 1 286 ? -15.057 2.699 14.988 1.00 81.00 286 CYS A C 1
ATOM 2149 O O . CYS A 1 286 ? -14.272 2.395 15.885 1.00 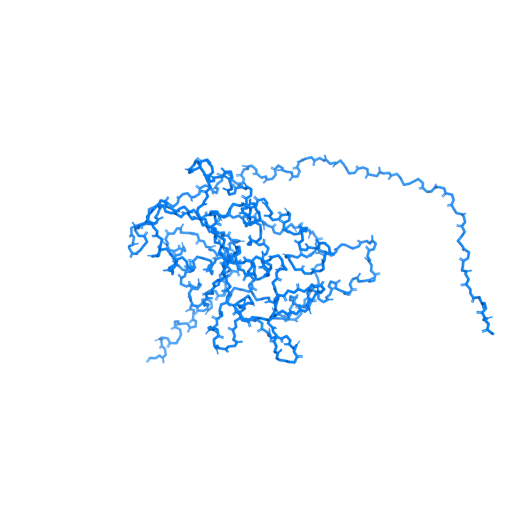81.00 286 CYS A O 1
ATOM 2151 N N . THR A 1 287 ? -14.934 2.222 13.742 1.00 85.12 287 THR A N 1
ATOM 2152 C CA . THR A 1 287 ? -13.790 1.396 13.308 1.00 85.12 287 THR A CA 1
ATOM 2153 C C . THR A 1 287 ? -12.498 2.215 13.303 1.00 85.12 287 THR A C 1
ATOM 2155 O O . THR A 1 287 ? -12.410 3.214 12.596 1.00 85.12 287 THR A O 1
ATOM 2158 N N . LYS A 1 288 ? -11.481 1.776 14.045 1.00 90.19 288 LYS A N 1
ATOM 2159 C CA . LYS A 1 288 ? -10.175 2.434 14.171 1.00 90.19 288 LYS A CA 1
ATOM 2160 C C . LYS A 1 288 ? -9.293 2.065 12.987 1.00 90.19 288 LYS A C 1
ATOM 2162 O O . LYS A 1 288 ? -8.809 0.936 12.889 1.00 90.19 288 LYS A O 1
ATOM 2167 N N . LEU A 1 289 ? -9.067 3.018 12.095 1.00 92.00 289 LEU A N 1
ATOM 2168 C CA . LEU A 1 289 ? -8.329 2.792 10.860 1.00 92.00 289 LEU A CA 1
ATOM 2169 C C . LEU A 1 289 ? -7.095 3.689 10.810 1.00 92.00 289 LEU A C 1
ATOM 2171 O O . LEU A 1 289 ? -7.183 4.895 11.032 1.00 92.00 289 LEU A O 1
ATOM 2175 N N . VAL A 1 290 ? -5.949 3.094 10.482 1.00 93.94 290 VAL A N 1
ATOM 2176 C CA . VAL A 1 290 ? -4.696 3.812 10.221 1.00 93.94 290 VAL A CA 1
ATOM 2177 C C . VAL A 1 290 ? -4.344 3.683 8.748 1.00 93.94 290 VAL A C 1
ATOM 2179 O O . VAL A 1 290 ? -4.301 2.573 8.211 1.00 93.94 290 VAL A O 1
ATOM 2182 N N . VAL A 1 291 ? -4.044 4.811 8.104 1.00 94.44 291 VAL A N 1
ATOM 2183 C CA . VAL A 1 291 ? -3.461 4.829 6.756 1.00 94.44 291 VAL A CA 1
ATOM 2184 C C . VAL A 1 291 ? -2.022 5.303 6.822 1.00 94.44 291 VAL A C 1
ATOM 2186 O O . VAL A 1 291 ? -1.735 6.349 7.402 1.00 94.44 291 VAL A O 1
ATOM 2189 N N . ASN A 1 292 ? -1.121 4.561 6.181 1.00 93.62 292 ASN A N 1
ATOM 2190 C CA . ASN A 1 292 ? 0.263 4.982 6.034 1.00 93.62 292 ASN A CA 1
ATOM 2191 C C . ASN A 1 292 ? 0.374 6.099 4.992 1.00 93.62 292 ASN A C 1
ATOM 2193 O O . ASN A 1 292 ? 0.314 5.840 3.785 1.00 93.62 292 ASN A O 1
ATOM 2197 N N . CYS A 1 293 ? 0.592 7.335 5.435 1.00 90.50 293 CYS A N 1
ATOM 2198 C CA . CYS A 1 293 ? 0.979 8.412 4.533 1.00 90.50 293 CYS A CA 1
ATOM 2199 C C . CYS A 1 293 ? 2.493 8.325 4.299 1.00 90.50 293 CYS A C 1
ATOM 2201 O O . CYS A 1 293 ? 3.294 8.956 4.987 1.00 90.50 293 CYS A O 1
ATOM 2203 N N . SER A 1 294 ? 2.882 7.470 3.349 1.00 88.12 294 SER A N 1
ATOM 2204 C CA . SER A 1 294 ? 4.266 7.025 3.134 1.00 88.12 294 SER A CA 1
ATOM 2205 C C . SER A 1 294 ? 5.230 8.103 2.622 1.00 88.12 294 SER A C 1
ATOM 2207 O O . SER A 1 294 ? 6.415 7.828 2.445 1.00 88.12 294 SER A O 1
ATOM 2209 N N . GLY A 1 295 ? 4.743 9.307 2.319 1.00 86.56 295 GLY A N 1
ATOM 2210 C CA . GLY A 1 295 ? 5.578 10.409 1.863 1.00 86.56 295 GLY A CA 1
ATOM 2211 C C . GLY A 1 295 ? 4.786 11.664 1.506 1.00 86.56 295 GLY A C 1
ATOM 2212 O O . GLY A 1 295 ? 3.572 11.626 1.304 1.00 86.56 295 GLY A O 1
ATOM 2213 N N . ARG A 1 296 ? 5.519 12.773 1.391 1.00 87.44 296 ARG A N 1
ATOM 2214 C CA . ARG A 1 296 ? 5.021 14.087 0.963 1.00 87.44 296 ARG A CA 1
ATOM 2215 C C . ARG A 1 296 ? 5.033 14.241 -0.560 1.00 87.44 296 ARG A C 1
ATOM 2217 O O . ARG A 1 296 ? 5.912 13.704 -1.236 1.00 87.44 296 ARG A O 1
ATOM 2224 N N . GLY A 1 297 ? 4.078 15.001 -1.085 1.00 87.19 297 GLY A N 1
ATOM 2225 C CA . GLY A 1 297 ? 3.849 15.173 -2.521 1.00 87.19 297 GLY A CA 1
ATOM 2226 C C . GLY A 1 297 ? 4.645 16.283 -3.195 1.00 87.19 297 GLY A C 1
ATOM 2227 O O . GLY A 1 297 ? 4.392 16.559 -4.363 1.00 87.19 297 GLY A O 1
ATOM 2228 N N . ASP A 1 298 ? 5.620 16.909 -2.527 1.00 85.94 298 ASP A N 1
ATOM 2229 C CA . ASP A 1 298 ? 6.443 17.973 -3.125 1.00 85.94 298 ASP A CA 1
ATOM 2230 C C . ASP A 1 298 ? 7.087 17.537 -4.449 1.00 85.94 298 ASP A C 1
ATOM 2232 O O . ASP A 1 298 ? 7.121 18.302 -5.413 1.00 85.94 298 ASP A O 1
ATOM 2236 N N . LYS A 1 299 ? 7.541 16.276 -4.518 1.00 85.00 299 LYS A N 1
ATOM 2237 C CA . LYS A 1 299 ? 8.127 15.682 -5.731 1.00 85.00 299 LYS A CA 1
ATOM 2238 C C . LYS A 1 299 ? 7.120 15.524 -6.876 1.00 85.00 299 LYS A C 1
ATOM 2240 O O . LYS A 1 299 ? 7.514 15.499 -8.037 1.00 85.00 299 LYS A O 1
ATOM 2245 N N . ASP A 1 300 ? 5.835 15.419 -6.550 1.00 87.62 300 ASP A N 1
ATOM 2246 C CA . ASP A 1 300 ? 4.767 15.083 -7.490 1.00 87.62 300 ASP A CA 1
ATOM 2247 C C . ASP A 1 300 ? 4.057 16.326 -8.041 1.00 87.62 300 ASP A C 1
ATOM 2249 O O . ASP A 1 300 ? 3.327 16.231 -9.029 1.00 87.62 300 ASP A O 1
ATOM 2253 N N . LEU A 1 301 ? 4.309 17.509 -7.463 1.00 86.44 301 LEU A N 1
ATOM 2254 C CA . LEU A 1 301 ? 3.671 18.765 -7.862 1.00 86.44 301 LEU A CA 1
ATOM 2255 C C . LEU A 1 301 ? 3.780 19.019 -9.368 1.00 86.44 301 LEU A C 1
ATOM 2257 O O . LEU A 1 301 ? 2.779 19.322 -10.009 1.00 86.44 301 LEU A O 1
ATOM 2261 N N . ALA A 1 302 ? 4.970 18.860 -9.954 1.00 86.06 302 ALA A N 1
ATOM 2262 C CA . ALA A 1 302 ? 5.175 19.092 -11.384 1.00 86.06 302 ALA A CA 1
ATOM 2263 C C . ALA A 1 302 ? 4.325 18.154 -12.260 1.00 86.06 302 ALA A C 1
ATOM 2265 O O . ALA A 1 302 ? 3.782 18.586 -13.277 1.00 86.06 302 ALA A O 1
ATOM 2266 N N . THR A 1 303 ? 4.189 16.888 -11.861 1.00 85.31 303 THR A N 1
ATOM 2267 C CA . THR A 1 303 ? 3.352 15.898 -12.551 1.00 85.31 303 THR A CA 1
ATOM 2268 C C . THR A 1 303 ? 1.880 16.284 -12.453 1.00 85.31 303 THR A C 1
ATOM 2270 O O . THR A 1 303 ? 1.198 16.373 -13.472 1.00 85.31 303 THR A O 1
ATOM 2273 N N . VAL A 1 304 ? 1.410 16.605 -11.246 1.00 87.38 304 VAL A N 1
ATOM 2274 C CA . VAL A 1 304 ? 0.020 17.010 -10.998 1.00 87.38 304 VAL A CA 1
ATOM 2275 C C . VAL A 1 304 ? -0.332 18.298 -11.754 1.00 87.38 304 VAL A C 1
ATOM 2277 O O . VAL A 1 304 ? -1.396 18.382 -12.367 1.00 87.38 304 VAL A O 1
ATOM 2280 N N . PHE A 1 305 ? 0.562 19.292 -11.775 1.00 84.12 305 PHE A N 1
ATOM 2281 C CA . PHE A 1 305 ? 0.345 20.540 -12.513 1.00 84.12 305 PHE A CA 1
ATOM 2282 C C . PHE A 1 305 ? 0.233 20.316 -14.023 1.00 84.12 305 PHE A C 1
ATOM 2284 O O . PHE A 1 305 ? -0.664 20.882 -14.646 1.00 84.12 305 PHE A O 1
ATOM 2291 N N . LYS A 1 306 ? 1.098 19.479 -14.610 1.00 83.62 306 LYS A N 1
ATOM 2292 C CA . LYS A 1 306 ? 1.044 19.158 -16.047 1.00 83.62 306 LYS A CA 1
ATOM 2293 C C . LYS A 1 306 ? -0.268 18.482 -16.433 1.00 83.62 306 LYS A C 1
ATOM 2295 O O . LYS A 1 306 ? -0.864 18.845 -17.441 1.00 83.62 306 LYS A O 1
ATOM 2300 N N . LEU A 1 307 ? -0.729 17.533 -15.621 1.00 81.12 307 LEU A N 1
ATOM 2301 C CA . LEU A 1 307 ? -1.988 16.827 -15.868 1.00 81.12 307 LEU A CA 1
ATOM 2302 C C . LEU A 1 307 ? -3.192 17.764 -15.783 1.00 81.12 307 LEU A C 1
ATOM 2304 O O . LEU A 1 307 ? -4.110 17.655 -16.588 1.00 81.12 307 LEU A O 1
ATOM 2308 N N . LYS A 1 308 ? -3.155 18.733 -14.863 1.00 68.50 308 LYS A N 1
ATOM 2309 C CA . LYS A 1 308 ? -4.196 19.755 -14.760 1.00 68.50 308 LYS A CA 1
ATOM 2310 C C . LYS A 1 308 ? -4.224 20.691 -15.975 1.00 68.50 308 LYS A C 1
ATOM 2312 O O . LYS A 1 308 ? -5.302 20.993 -16.468 1.00 68.50 308 LYS A O 1
ATOM 2317 N N . GLN A 1 309 ? -3.060 21.109 -16.479 1.00 58.41 309 GLN A N 1
ATOM 2318 C CA . GLN A 1 309 ? -2.973 21.961 -17.674 1.00 58.41 309 GLN A CA 1
ATOM 2319 C C . GLN A 1 309 ? -3.467 21.249 -18.939 1.00 58.41 309 GLN A C 1
ATOM 2321 O O . GLN A 1 309 ? -4.227 21.836 -19.697 1.00 58.41 309 GLN A O 1
ATOM 2326 N N . GLY A 1 310 ? -3.120 19.970 -19.127 1.00 54.56 310 GLY A N 1
ATOM 2327 C CA . GLY A 1 310 ? -3.650 19.180 -20.245 1.00 54.56 310 GLY A CA 1
ATOM 2328 C C . GLY A 1 310 ? -5.178 19.038 -20.213 1.00 54.56 310 GLY A C 1
ATOM 2329 O O . GLY A 1 310 ? -5.813 19.021 -21.261 1.00 54.56 310 GLY A O 1
ATOM 2330 N N . PHE A 1 311 ? -5.770 19.008 -19.015 1.00 49.34 311 PHE A N 1
ATOM 2331 C CA . PHE A 1 311 ? -7.223 18.979 -18.828 1.00 49.34 311 PHE A CA 1
ATOM 2332 C C . PHE A 1 311 ? -7.891 20.317 -19.194 1.00 49.34 311 PHE A C 1
ATOM 2334 O O . PHE A 1 311 ? -8.941 20.330 -19.833 1.00 49.34 311 PHE A O 1
ATOM 2341 N N . ASP A 1 312 ? -7.279 21.447 -18.823 1.00 45.41 312 ASP A N 1
ATOM 2342 C CA . ASP A 1 312 ? -7.796 22.786 -19.144 1.00 45.41 312 ASP A CA 1
ATOM 2343 C C . ASP A 1 312 ? -7.665 23.112 -20.653 1.00 45.41 312 ASP A C 1
ATOM 2345 O O . ASP A 1 312 ? -8.533 23.777 -21.229 1.00 45.41 312 ASP A O 1
ATOM 2349 N N . ASP A 1 313 ? -6.630 22.593 -21.323 1.00 44.72 313 ASP A N 1
ATOM 2350 C CA . ASP A 1 313 ? -6.398 22.781 -22.763 1.00 44.72 313 ASP A CA 1
ATOM 2351 C C . ASP A 1 313 ? -7.337 21.935 -23.651 1.00 44.72 313 ASP A C 1
ATOM 2353 O O . ASP A 1 313 ? -7.686 22.359 -24.755 1.00 44.72 313 ASP A O 1
ATOM 2357 N N . GLU A 1 314 ? -7.794 20.761 -23.198 1.00 45.03 314 GLU A N 1
ATOM 2358 C CA . GLU A 1 314 ? -8.805 19.969 -23.923 1.00 45.03 314 GLU A CA 1
ATOM 2359 C C . GLU A 1 314 ? -10.215 20.564 -23.787 1.00 45.03 314 GLU A C 1
ATOM 2361 O O . GLU A 1 314 ? -10.958 20.605 -24.765 1.00 45.03 314 GLU A O 1
ATOM 2366 N N . VAL A 1 315 ? -10.564 21.101 -22.612 1.00 44.94 315 VAL A N 1
ATOM 2367 C CA . VAL A 1 315 ? -11.883 21.714 -22.350 1.00 44.94 315 VAL A CA 1
ATOM 2368 C C . VAL A 1 315 ? -12.044 23.071 -23.042 1.00 44.94 315 VAL A C 1
ATOM 2370 O O . VAL A 1 315 ? -13.156 23.466 -23.384 1.00 44.94 315 VAL A O 1
ATOM 2373 N N . THR A 1 316 ? -10.953 23.803 -23.273 1.00 44.97 316 THR A N 1
ATOM 2374 C CA . THR A 1 316 ? -10.993 25.078 -24.012 1.00 44.97 316 THR A CA 1
ATOM 2375 C C . THR A 1 316 ? -10.981 24.906 -25.534 1.00 44.97 316 THR A C 1
ATOM 2377 O O . THR A 1 316 ? -11.308 25.857 -26.246 1.00 44.97 316 THR A O 1
ATOM 2380 N N . ASN A 1 317 ? -10.661 23.707 -26.035 1.00 43.12 317 ASN A N 1
ATOM 2381 C CA . ASN A 1 317 ? -10.647 23.371 -27.463 1.00 43.12 317 ASN A CA 1
ATOM 2382 C C . ASN A 1 317 ? -11.812 22.456 -27.910 1.00 43.12 317 ASN A C 1
ATOM 2384 O O . ASN A 1 317 ? -11.844 22.057 -29.077 1.00 43.12 317 ASN A O 1
ATOM 2388 N N . SER A 1 318 ? -12.766 22.146 -27.022 1.00 37.78 318 SER A N 1
ATOM 2389 C CA . SER A 1 318 ? -14.021 21.420 -27.306 1.00 37.78 318 SER A CA 1
ATOM 2390 C C . SER A 1 318 ? -15.238 22.340 -27.276 1.00 37.78 318 SER A C 1
ATOM 2392 O O . SER A 1 318 ? -16.114 22.196 -28.157 1.00 37.78 318 SER A O 1
#